Protein AF-A0AAN8UEU2-F1 (afdb_monomer_lite)

Sequence (302 aa):
MEEIFRETAMAYYNGGSEELEQDIKKRFNELDKDGDGVLGMQELRNAYNCSNEVFMIFDRDNNGTLDFQEFIYFYYATKNRWHWCHECKVTVTTFFTCVQCFGGSSSFNLCCECYSGRKFTHNHSLFVDNLSLLEKQRQSSPERDSMESLSKIATAYYSKASEQVKQLAIKFFHSMDTNGDGRISLHEFLSFMTQEGYSQMSKPQFFRELDKDGTNTLDFEEVLTLFYVRRVEGASAMAVVAFLLESNAHSFCVCFDCYRNNTYIHEQCSFLDNFALLEMKRQEALKAKMAPESESQYEQYE

Organism: NCBI:txid194707

Radius of gyration: 26.18 Å; chains: 1; bounding box: 54×46×78 Å

Foldseek 3Di:
DLVVLLLVLVLCQLLADPVVVVVLVVVQVVLPPVVPQWHAPVSCCVVPVDDPVNVVSLCPVPPRTHHSSSSSSVVCCVQQADDAQPQPRDGDDKWKWQPVCLLDPDIHIHHPCCVVVVVDDDDGDDIDILVVVLVVLVVPDCLLVLLVVLLVVLLVCLVPDDPVLVVVLVVVQVCLVVVPPQWHALVSQLVVCVVVVVPLCSDVQNVVSLVPVRPNIHHSSSCSSVVVLVVPPDCVSVVSVVCSSPVPPPPDDDDSVCSSVVVDDDPDDDDDDSRNSSVVSSPVSNVVVVDPPPDDDDDDDD

Structure (mmCIF, N/CA/C/O backbone):
data_AF-A0AAN8UEU2-F1
#
_entry.id   AF-A0AAN8UEU2-F1
#
loop_
_atom_site.group_PDB
_atom_site.id
_atom_site.type_symbol
_atom_site.label_atom_id
_atom_site.label_alt_id
_atom_site.label_comp_id
_atom_site.label_asym_id
_atom_site.label_entity_id
_atom_site.label_seq_id
_atom_site.pdbx_PDB_ins_code
_atom_site.Cartn_x
_atom_site.Cartn_y
_atom_site.Cartn_z
_atom_site.occupancy
_atom_site.B_iso_or_equiv
_atom_site.auth_seq_id
_atom_site.auth_comp_id
_atom_site.auth_asym_id
_atom_site.auth_atom_id
_atom_site.pdbx_PDB_model_num
ATOM 1 N N . MET A 1 1 ? 2.167 -7.460 -23.205 1.00 49.31 1 MET A N 1
ATOM 2 C CA . MET A 1 1 ? 2.708 -7.119 -21.867 1.00 49.31 1 MET A CA 1
ATOM 3 C C . MET A 1 1 ? 3.149 -5.659 -21.822 1.00 49.31 1 MET A C 1
ATOM 5 O O . MET A 1 1 ? 2.776 -4.979 -20.879 1.00 49.31 1 MET A O 1
ATOM 9 N N . GLU A 1 2 ? 3.840 -5.160 -22.856 1.00 63.66 2 GLU A N 1
ATOM 10 C CA . GLU A 1 2 ? 4.191 -3.733 -22.991 1.00 63.66 2 GLU A CA 1
ATOM 11 C C . GLU A 1 2 ? 2.984 -2.781 -23.012 1.00 63.66 2 GLU A C 1
ATOM 13 O O . GLU A 1 2 ? 3.048 -1.709 -22.424 1.00 63.66 2 GLU A O 1
ATOM 18 N N . GLU A 1 3 ? 1.870 -3.170 -23.637 1.00 70.06 3 GLU A N 1
ATOM 19 C CA . GLU A 1 3 ? 0.704 -2.286 -23.797 1.00 70.06 3 GLU A CA 1
ATOM 20 C C . GLU A 1 3 ? 0.014 -1.951 -22.462 1.00 70.06 3 GLU A C 1
ATOM 22 O O . GLU A 1 3 ? -0.140 -0.779 -22.137 1.00 70.06 3 GLU A O 1
ATOM 27 N N . ILE A 1 4 ? -0.257 -2.954 -21.616 1.00 69.19 4 ILE A N 1
ATOM 28 C CA . ILE A 1 4 ? -0.837 -2.753 -20.270 1.00 69.19 4 ILE A CA 1
ATOM 29 C C . ILE A 1 4 ? 0.067 -1.870 -19.395 1.00 69.19 4 ILE A C 1
ATOM 31 O O . ILE A 1 4 ? -0.415 -1.053 -18.609 1.00 69.19 4 ILE A O 1
ATOM 35 N N . PHE A 1 5 ? 1.391 -2.019 -19.513 1.00 76.25 5 PHE A N 1
ATOM 36 C CA . PHE A 1 5 ? 2.335 -1.172 -18.785 1.00 76.25 5 PHE A CA 1
ATOM 37 C C . PHE A 1 5 ? 2.209 0.297 -19.211 1.00 76.25 5 PHE A C 1
ATOM 39 O O . PHE A 1 5 ? 2.079 1.169 -18.352 1.00 76.25 5 PHE A O 1
ATOM 46 N N . ARG A 1 6 ? 2.189 0.560 -20.523 1.00 79.50 6 ARG A N 1
ATOM 47 C CA . ARG A 1 6 ? 2.042 1.911 -21.088 1.00 79.50 6 ARG A CA 1
ATOM 48 C C . ARG A 1 6 ? 0.703 2.535 -20.700 1.00 79.50 6 ARG A C 1
ATOM 50 O O . ARG A 1 6 ? 0.661 3.689 -20.286 1.00 79.50 6 ARG A O 1
ATOM 57 N N . GLU A 1 7 ? -0.376 1.762 -20.758 1.00 81.06 7 GLU A N 1
ATOM 58 C CA . GLU A 1 7 ? -1.697 2.194 -20.300 1.00 81.06 7 GLU A CA 1
ATOM 59 C C . GLU A 1 7 ? -1.689 2.558 -18.813 1.00 81.06 7 GLU A C 1
ATOM 61 O O . GLU A 1 7 ? -2.194 3.618 -18.439 1.00 81.06 7 GLU A O 1
ATOM 66 N N . THR A 1 8 ? -1.050 1.738 -17.971 1.00 78.00 8 THR A N 1
ATOM 67 C CA . THR A 1 8 ? -0.912 2.015 -16.531 1.00 78.00 8 THR A CA 1
ATOM 68 C C . THR A 1 8 ? -0.133 3.303 -16.277 1.00 78.00 8 THR A C 1
ATOM 70 O O . THR A 1 8 ? -0.553 4.114 -15.458 1.00 78.00 8 THR A O 1
ATOM 73 N N . ALA A 1 9 ? 0.976 3.514 -16.987 1.00 83.56 9 ALA A N 1
ATOM 74 C CA . ALA A 1 9 ? 1.784 4.723 -16.868 1.00 83.56 9 ALA A CA 1
ATOM 75 C C . ALA A 1 9 ? 1.004 5.983 -17.288 1.00 83.56 9 ALA A C 1
ATOM 77 O O . ALA A 1 9 ? 1.060 6.999 -16.598 1.00 83.56 9 ALA A O 1
ATOM 78 N N . MET A 1 10 ? 0.208 5.906 -18.363 1.00 86.94 10 MET A N 1
ATOM 79 C CA . MET A 1 10 ? -0.675 7.012 -18.751 1.00 86.94 10 MET A CA 1
ATOM 80 C C . MET A 1 10 ? -1.767 7.273 -17.719 1.00 86.94 10 MET A C 1
ATOM 82 O O . MET A 1 10 ? -2.079 8.428 -17.451 1.00 86.94 10 MET A O 1
ATOM 86 N N . ALA A 1 11 ? -2.366 6.231 -17.140 1.00 81.81 11 ALA A N 1
ATOM 87 C CA . ALA A 1 11 ? -3.368 6.407 -16.094 1.00 81.81 11 ALA A CA 1
ATOM 88 C C . ALA A 1 11 ? -2.760 7.023 -14.829 1.00 81.81 11 ALA A C 1
ATOM 90 O O . ALA A 1 11 ? -3.375 7.910 -14.252 1.00 81.81 11 ALA A O 1
ATOM 91 N N . TYR A 1 12 ? -1.545 6.617 -14.446 1.00 81.38 12 TYR A N 1
ATOM 92 C CA . TYR A 1 12 ? -0.790 7.221 -13.345 1.00 81.38 12 TYR A CA 1
ATOM 93 C C . TYR A 1 12 ? -0.558 8.721 -13.558 1.00 81.38 12 TYR A C 1
ATOM 95 O O . TYR A 1 12 ? -0.720 9.507 -12.632 1.00 81.38 12 TYR A O 1
ATOM 103 N N . TYR A 1 13 ? -0.216 9.122 -14.784 1.00 86.75 13 TYR A N 1
ATOM 104 C CA . TYR A 1 13 ? -0.052 10.530 -15.129 1.00 86.75 13 TYR A CA 1
ATOM 105 C C . TYR A 1 13 ? -1.390 11.289 -15.128 1.00 86.75 13 TYR A C 1
ATOM 107 O O . TYR A 1 13 ? -1.520 12.303 -14.454 1.00 86.75 13 TYR A O 1
ATOM 115 N N . ASN A 1 14 ? -2.403 10.775 -15.833 1.00 84.75 14 ASN A N 1
ATOM 116 C CA . ASN A 1 14 ? -3.683 11.467 -16.033 1.00 84.75 14 ASN A CA 1
ATOM 117 C C . ASN A 1 14 ? -4.567 11.521 -14.774 1.00 84.75 14 ASN A C 1
ATOM 119 O O . ASN A 1 14 ? -5.341 12.460 -14.616 1.00 84.75 14 ASN A O 1
ATOM 123 N N . GLY A 1 15 ? -4.506 10.494 -13.923 1.00 77.69 15 GLY A N 1
ATOM 124 C CA . GLY A 1 15 ? -5.225 10.425 -12.645 1.00 77.69 15 GLY A CA 1
ATOM 125 C C . GLY A 1 15 ? -4.398 10.922 -11.454 1.00 77.69 15 GLY A C 1
ATOM 126 O O . GLY A 1 15 ? -4.837 10.817 -10.307 1.00 77.69 15 GLY A O 1
ATOM 127 N N . GLY A 1 16 ? -3.178 11.399 -11.713 1.00 72.94 16 GLY A N 1
ATOM 128 C CA . GLY A 1 16 ? -2.262 11.941 -10.718 1.00 72.94 16 GLY A CA 1
ATOM 129 C C . GLY A 1 16 ? -2.706 13.293 -10.156 1.00 72.94 16 GLY A C 1
ATOM 130 O O . GLY A 1 16 ? -3.592 13.951 -10.696 1.00 72.94 16 GLY A O 1
ATOM 131 N N . SER A 1 17 ? -2.072 13.733 -9.065 1.00 77.56 17 SER A N 1
ATOM 132 C CA . SER A 1 17 ? -2.268 15.093 -8.546 1.00 77.56 17 SER A CA 1
ATOM 133 C C . SER A 1 17 ? -1.611 16.142 -9.452 1.00 77.56 17 SER A C 1
ATOM 135 O O . SER A 1 17 ? -0.647 15.846 -10.160 1.00 77.56 17 SER A O 1
ATOM 137 N N . GLU A 1 18 ? -2.064 17.398 -9.368 1.00 81.38 18 GLU A N 1
ATOM 138 C CA . GLU A 1 18 ? -1.417 18.519 -10.071 1.00 81.38 18 GLU A CA 1
ATOM 139 C C . GLU A 1 18 ? 0.074 18.644 -9.707 1.00 81.38 18 GLU A C 1
ATOM 141 O O . GLU A 1 18 ? 0.903 18.963 -10.557 1.00 81.38 18 GLU A O 1
ATOM 146 N N . GLU A 1 19 ? 0.438 18.339 -8.458 1.00 84.06 19 GLU A N 1
ATOM 147 C CA . GLU A 1 19 ? 1.833 18.321 -8.004 1.00 84.06 19 GLU A CA 1
ATOM 148 C C . GLU A 1 19 ? 2.669 17.259 -8.733 1.00 84.06 19 GLU A C 1
ATOM 150 O O . GLU A 1 19 ? 3.79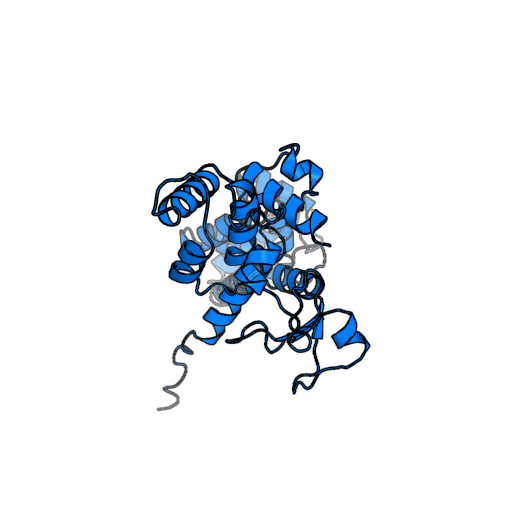7 17.538 -9.141 1.00 84.06 19 GLU A O 1
ATOM 155 N N . LEU A 1 20 ? 2.121 16.055 -8.937 1.00 82.25 20 LEU A N 1
ATOM 156 C CA . LEU A 1 20 ? 2.790 14.987 -9.682 1.00 82.25 20 LEU A CA 1
ATOM 157 C C . LEU A 1 20 ? 2.970 15.373 -11.153 1.00 82.25 20 LEU A C 1
ATOM 159 O O . LEU A 1 20 ? 4.045 15.177 -11.721 1.00 82.25 20 LEU A O 1
ATOM 163 N N . GLU A 1 21 ? 1.935 15.948 -11.768 1.00 87.75 21 GLU A N 1
ATOM 164 C CA . GLU A 1 21 ? 2.001 16.425 -13.148 1.00 87.75 21 GLU A CA 1
ATOM 165 C C . GLU A 1 21 ? 3.108 17.478 -13.317 1.00 87.75 21 GLU A C 1
ATOM 167 O O . GLU A 1 21 ? 3.904 17.414 -14.262 1.00 87.75 21 GLU A O 1
ATOM 172 N N . GLN A 1 22 ? 3.187 18.428 -12.381 1.00 90.38 22 GLN A N 1
ATOM 173 C CA . GLN A 1 22 ? 4.219 19.462 -12.357 1.00 90.38 22 GLN A CA 1
ATOM 174 C C . GLN A 1 22 ? 5.618 18.876 -12.148 1.00 90.38 22 GLN A C 1
ATOM 176 O O . GLN A 1 22 ? 6.546 19.302 -12.838 1.00 90.38 22 GLN A O 1
ATOM 181 N N . ASP A 1 23 ? 5.785 17.892 -11.259 1.00 90.25 23 ASP A N 1
ATOM 182 C CA . ASP A 1 23 ? 7.072 17.221 -11.038 1.00 90.25 23 ASP A CA 1
ATOM 183 C C . ASP A 1 23 ? 7.565 16.506 -12.304 1.00 90.25 23 ASP A C 1
ATOM 185 O O . ASP A 1 23 ? 8.720 16.672 -12.698 1.00 90.25 23 ASP A O 1
ATOM 189 N N . ILE A 1 24 ? 6.684 15.780 -12.999 1.00 91.75 24 ILE A N 1
ATOM 190 C CA . ILE A 1 24 ? 7.032 15.060 -14.234 1.00 91.75 24 ILE A CA 1
ATOM 191 C C . ILE A 1 24 ? 7.434 16.040 -15.338 1.00 91.75 24 ILE A C 1
ATOM 193 O O . ILE A 1 24 ? 8.484 15.864 -15.959 1.00 91.75 24 ILE A O 1
ATOM 197 N N . LYS A 1 25 ? 6.647 17.103 -15.558 1.00 94.38 25 LYS A N 1
ATOM 198 C CA . LYS A 1 25 ? 6.970 18.146 -16.549 1.00 94.38 25 LYS A CA 1
ATOM 199 C C . LYS A 1 25 ? 8.282 18.845 -16.227 1.00 94.38 25 LYS A C 1
ATOM 201 O O . LYS A 1 25 ? 9.125 19.021 -17.103 1.00 94.38 25 LYS A O 1
ATOM 206 N N . LYS A 1 26 ? 8.477 19.219 -14.962 1.00 94.19 26 LYS A N 1
ATOM 207 C CA . LYS A 1 26 ? 9.725 19.823 -14.498 1.00 94.19 26 LYS A CA 1
ATOM 208 C C . LYS A 1 26 ? 10.900 18.892 -14.772 1.00 94.19 26 LYS A C 1
ATOM 210 O O . LYS A 1 26 ? 11.919 19.344 -15.281 1.00 94.19 26 LYS A O 1
ATOM 215 N N . ARG A 1 27 ? 10.752 17.598 -14.478 1.00 93.62 27 ARG A N 1
ATOM 216 C CA . ARG A 1 27 ? 11.822 16.627 -14.680 1.00 93.62 27 ARG A CA 1
ATOM 217 C C . ARG A 1 27 ? 12.155 16.414 -16.152 1.00 93.62 27 ARG A C 1
ATOM 219 O O . ARG A 1 27 ? 13.334 16.311 -16.464 1.00 93.62 27 ARG A O 1
ATOM 226 N N . PHE A 1 28 ? 11.158 16.378 -17.033 1.00 95.69 28 PHE A N 1
ATOM 227 C CA . PHE A 1 28 ? 11.380 16.326 -18.479 1.00 95.69 28 PHE A CA 1
ATOM 228 C C . PHE A 1 28 ? 12.224 17.518 -18.944 1.00 95.69 28 PHE A C 1
ATOM 230 O O . PHE A 1 28 ? 13.301 17.329 -19.497 1.00 95.69 28 PHE A O 1
ATOM 237 N N . ASN A 1 29 ? 11.813 18.736 -18.583 1.00 94.50 29 ASN A N 1
ATOM 238 C CA . ASN A 1 29 ? 12.523 19.967 -18.949 1.00 94.50 29 ASN A CA 1
ATOM 239 C C . ASN A 1 29 ? 13.928 20.069 -18.328 1.00 94.50 29 ASN A C 1
ATOM 241 O O . ASN A 1 29 ? 14.803 20.748 -18.849 1.00 94.50 29 ASN A O 1
ATOM 245 N N . GLU A 1 30 ? 14.160 19.449 -17.168 1.00 94.12 30 GLU A N 1
ATOM 246 C CA . GLU A 1 30 ? 15.499 19.375 -16.579 1.00 94.12 30 GLU A CA 1
ATOM 247 C C . GLU A 1 30 ? 16.438 18.462 -17.373 1.00 94.12 30 GLU A C 1
ATOM 249 O O . GLU A 1 30 ? 17.658 18.648 -17.300 1.00 94.12 30 GLU A O 1
ATOM 254 N N . LEU A 1 31 ? 15.891 17.453 -18.050 1.00 92.81 31 LEU A N 1
ATOM 255 C CA . LEU A 1 31 ? 16.640 16.459 -18.811 1.00 92.81 31 LEU A CA 1
ATOM 256 C C . LEU A 1 31 ? 16.874 16.900 -20.251 1.00 92.81 31 LEU A C 1
ATOM 258 O O . LEU A 1 31 ? 17.972 16.652 -20.736 1.00 92.81 31 LEU A O 1
ATOM 262 N N . ASP A 1 32 ? 15.900 17.581 -20.853 1.00 95.19 32 ASP A N 1
ATOM 263 C CA . ASP A 1 32 ? 15.980 18.206 -22.176 1.00 95.19 32 ASP A CA 1
ATOM 264 C C . ASP A 1 32 ? 16.926 19.416 -22.101 1.00 95.19 32 ASP A C 1
ATOM 266 O O . ASP A 1 32 ? 16.563 20.519 -21.676 1.00 95.19 32 ASP A O 1
ATOM 270 N N . LYS A 1 33 ? 18.211 19.175 -22.367 1.00 91.62 33 LYS A N 1
ATOM 271 C CA . LYS A 1 33 ? 19.282 20.165 -22.197 1.00 91.62 33 LYS A CA 1
ATOM 272 C C . LYS A 1 33 ? 19.443 21.048 -23.413 1.00 91.62 33 LYS A C 1
ATOM 274 O O . LYS A 1 33 ? 19.870 22.195 -23.247 1.00 91.62 33 LYS A O 1
ATOM 279 N N . ASP A 1 34 ? 19.200 20.510 -24.598 1.00 91.75 34 ASP A N 1
ATOM 280 C CA . ASP A 1 34 ? 19.293 21.269 -25.838 1.00 91.75 34 ASP A CA 1
ATOM 281 C C . ASP A 1 34 ? 17.977 21.976 -26.203 1.00 91.75 34 ASP A C 1
ATOM 283 O O . ASP A 1 34 ? 18.008 22.924 -26.994 1.00 91.75 34 ASP A O 1
ATOM 287 N N . GLY A 1 35 ? 16.880 21.648 -25.515 1.00 91.62 35 GLY A N 1
ATOM 288 C CA . GLY A 1 35 ? 15.594 22.330 -25.607 1.00 91.62 35 GLY A CA 1
ATOM 289 C C . GLY A 1 35 ? 14.838 21.978 -26.882 1.00 91.62 35 GLY A C 1
ATOM 290 O O . GLY A 1 35 ? 14.068 22.813 -27.371 1.00 91.62 35 GLY A O 1
ATOM 291 N N . ASP A 1 36 ? 15.098 20.806 -27.461 1.00 94.25 36 ASP A N 1
ATOM 292 C CA . ASP A 1 36 ? 14.476 20.359 -28.705 1.00 94.25 36 ASP A CA 1
ATOM 293 C C . ASP A 1 36 ? 13.068 19.765 -28.497 1.00 94.25 36 ASP A C 1
ATOM 295 O O . ASP A 1 36 ? 12.325 19.563 -29.465 1.00 94.25 36 ASP A O 1
ATOM 299 N N . GLY A 1 37 ? 12.654 19.594 -27.236 1.00 92.94 37 GLY A N 1
ATOM 300 C CA . GLY A 1 37 ? 11.340 19.100 -26.844 1.00 92.94 37 GLY A CA 1
ATOM 301 C C . GLY A 1 37 ? 11.220 17.576 -26.836 1.00 92.94 37 GLY A C 1
ATOM 302 O O . GLY A 1 37 ? 10.108 17.071 -26.650 1.00 92.94 37 GLY A O 1
ATOM 303 N N . VAL A 1 38 ? 12.319 16.845 -27.023 1.00 96.06 38 VAL A N 1
ATOM 304 C CA . VAL A 1 38 ? 12.423 15.388 -26.884 1.00 96.06 38 VAL A CA 1
ATOM 305 C C . VAL A 1 38 ? 13.642 15.038 -26.023 1.00 96.06 38 VAL A C 1
ATOM 307 O O . VAL A 1 38 ? 14.421 15.899 -25.645 1.00 96.06 38 VAL A O 1
ATOM 310 N N . LEU A 1 39 ? 13.783 13.773 -25.619 1.00 95.12 39 LEU A N 1
ATOM 311 C CA . LEU A 1 39 ? 14.933 13.326 -24.828 1.00 95.12 39 LEU A CA 1
ATOM 312 C C . LEU A 1 39 ? 15.801 12.363 -25.619 1.00 95.12 39 LEU A C 1
ATOM 314 O O . LEU A 1 39 ? 15.436 11.210 -25.859 1.00 95.12 39 LEU A O 1
ATOM 318 N N . GLY A 1 40 ? 16.997 12.813 -25.969 1.00 93.06 40 GLY A N 1
ATOM 319 C CA . GLY A 1 40 ? 18.004 11.993 -26.612 1.00 93.06 40 GLY A CA 1
ATOM 320 C C . GLY A 1 40 ? 18.623 10.965 -25.661 1.00 93.06 40 GLY A C 1
ATOM 321 O O . GLY A 1 40 ? 18.742 11.147 -24.444 1.00 93.06 40 GLY A O 1
ATOM 322 N N . MET A 1 41 ? 19.138 9.877 -26.236 1.00 88.81 41 MET A N 1
ATOM 323 C CA . MET A 1 41 ? 19.821 8.817 -25.482 1.00 88.81 41 MET A CA 1
ATOM 324 C C . MET A 1 41 ? 20.971 9.341 -24.603 1.00 88.81 41 MET A C 1
ATOM 326 O O . MET A 1 41 ? 21.207 8.826 -23.508 1.00 88.81 41 MET A O 1
ATOM 330 N N . GLN A 1 42 ? 21.697 10.367 -25.059 1.00 88.06 42 GLN A N 1
ATOM 331 C CA . GLN A 1 42 ? 22.823 10.925 -24.308 1.00 88.06 42 GLN A CA 1
ATOM 332 C C . GLN A 1 42 ? 22.370 11.693 -23.057 1.00 88.06 42 GLN A C 1
ATOM 334 O O . GLN A 1 42 ? 23.050 11.637 -22.030 1.00 88.06 42 GLN A O 1
ATOM 339 N N . GLU A 1 43 ? 21.221 12.359 -23.111 1.00 92.31 43 GLU A N 1
ATOM 340 C CA . GLU A 1 43 ? 20.661 13.122 -21.992 1.00 92.31 43 GLU A CA 1
ATOM 341 C C . GLU A 1 43 ? 20.217 12.185 -20.868 1.00 92.31 43 GLU A C 1
ATOM 343 O O . GLU A 1 43 ? 20.614 12.351 -19.709 1.00 92.31 43 GLU A O 1
ATOM 348 N N . LEU A 1 44 ? 19.511 11.106 -21.220 1.00 86.69 44 LEU A N 1
ATOM 349 C CA . LEU A 1 44 ? 19.122 10.066 -20.265 1.00 86.69 44 LEU A CA 1
ATOM 350 C C . LEU A 1 44 ? 20.313 9.264 -19.746 1.00 86.69 44 LEU A C 1
ATOM 352 O O . LEU A 1 44 ? 20.353 8.914 -18.562 1.00 86.69 44 LEU A O 1
ATOM 356 N N . ARG A 1 45 ? 21.317 8.992 -20.587 1.00 84.19 45 ARG A N 1
ATOM 357 C CA . ARG A 1 45 ? 22.556 8.341 -20.146 1.00 84.19 45 ARG A CA 1
ATOM 358 C C . ARG A 1 45 ? 23.271 9.178 -19.089 1.00 84.19 45 ARG A C 1
ATOM 360 O O . ARG A 1 45 ? 23.686 8.629 -18.073 1.00 84.19 45 ARG A O 1
ATOM 367 N N . ASN A 1 46 ? 23.382 10.487 -19.294 1.00 82.81 46 ASN A N 1
ATOM 368 C CA . ASN A 1 46 ? 24.064 11.379 -18.358 1.00 82.81 46 ASN A CA 1
ATOM 369 C C . ASN A 1 46 ? 23.338 11.479 -17.008 1.00 82.81 46 ASN A C 1
ATOM 371 O O . ASN A 1 46 ? 23.990 11.548 -15.969 1.00 82.81 46 ASN A O 1
ATOM 375 N N . ALA A 1 47 ? 22.003 11.477 -17.012 1.00 83.69 47 ALA A N 1
ATOM 376 C CA . ALA A 1 47 ? 21.216 11.659 -15.795 1.00 83.69 47 ALA A CA 1
ATOM 377 C C . ALA A 1 47 ? 20.927 10.360 -15.023 1.00 83.69 47 ALA A C 1
ATOM 379 O O . ALA A 1 47 ? 20.854 10.388 -13.795 1.00 83.69 47 ALA A O 1
ATOM 380 N N . TYR A 1 48 ? 20.756 9.233 -15.720 1.00 76.62 48 TYR A N 1
ATOM 381 C CA . TYR A 1 48 ? 20.291 7.967 -15.133 1.00 76.62 48 TYR A CA 1
ATOM 382 C C . TYR A 1 48 ? 21.236 6.782 -15.359 1.00 76.62 48 TYR A C 1
ATOM 384 O O . TYR A 1 48 ? 20.914 5.671 -14.945 1.00 76.62 48 TYR A O 1
ATOM 392 N N . ASN A 1 49 ? 22.383 6.982 -16.020 1.00 78.25 49 ASN A N 1
ATOM 393 C CA . ASN A 1 49 ? 23.246 5.895 -16.501 1.00 78.25 49 ASN A CA 1
ATOM 394 C C . ASN A 1 49 ? 22.460 4.860 -17.336 1.00 78.25 49 ASN A C 1
ATOM 396 O O . ASN A 1 49 ? 22.678 3.652 -17.242 1.00 78.25 49 ASN A O 1
ATOM 400 N N . CYS A 1 50 ? 21.493 5.352 -18.119 1.00 75.56 50 CYS A N 1
ATOM 401 C CA . CYS A 1 50 ? 20.596 4.532 -18.925 1.00 75.56 50 CYS A CA 1
ATOM 402 C C . CYS A 1 50 ? 21.369 3.801 -20.038 1.00 75.56 50 CYS A C 1
ATOM 404 O O . CYS A 1 50 ? 22.143 4.422 -20.778 1.00 75.56 50 CYS A O 1
ATOM 406 N N . SER A 1 51 ? 21.168 2.483 -20.157 1.00 79.56 51 SER A N 1
ATOM 407 C CA . SER A 1 51 ? 21.738 1.684 -21.246 1.00 79.56 51 SER A CA 1
ATOM 408 C C . SER A 1 51 ? 20.895 1.811 -22.517 1.00 79.56 51 SER A C 1
ATOM 410 O O . SER A 1 51 ? 19.703 2.109 -22.465 1.00 79.56 51 SER A O 1
ATOM 412 N N . ASN A 1 52 ? 21.505 1.535 -23.671 1.00 79.50 52 ASN A N 1
ATOM 413 C CA . ASN A 1 52 ? 20.806 1.588 -24.960 1.00 79.50 52 ASN A CA 1
ATOM 414 C C . ASN A 1 52 ? 19.636 0.600 -25.013 1.00 79.50 52 ASN A C 1
ATOM 416 O O . ASN A 1 52 ? 18.590 0.907 -25.564 1.00 79.50 52 ASN A O 1
ATOM 420 N N . GLU A 1 53 ? 19.821 -0.583 -24.427 1.00 78.12 53 GLU A N 1
ATOM 421 C CA . GLU A 1 53 ? 18.800 -1.631 -24.360 1.00 78.12 53 GLU A CA 1
ATOM 422 C C . GLU A 1 53 ? 17.572 -1.149 -23.588 1.00 78.12 53 GLU A C 1
ATOM 424 O O . GLU A 1 53 ? 16.450 -1.388 -24.013 1.00 78.12 53 GLU A O 1
ATOM 429 N N . VAL A 1 54 ? 17.783 -0.427 -22.483 1.00 74.88 54 VAL A N 1
ATOM 430 C CA . VAL A 1 54 ? 16.698 0.148 -21.684 1.00 74.88 54 VAL A CA 1
ATOM 431 C C . VAL A 1 54 ? 16.027 1.298 -22.427 1.00 74.88 54 VAL A C 1
ATOM 433 O O . VAL A 1 54 ? 14.806 1.375 -22.424 1.00 74.88 54 VAL A O 1
ATOM 436 N N . PHE A 1 55 ? 16.797 2.161 -23.090 1.00 83.81 55 PHE A N 1
ATOM 437 C CA . PHE A 1 55 ? 16.259 3.258 -23.896 1.00 83.81 55 PHE A CA 1
ATOM 438 C C . PHE A 1 55 ? 15.299 2.749 -24.985 1.00 83.81 55 PHE A C 1
ATOM 440 O O . PHE A 1 55 ? 14.169 3.223 -25.078 1.00 83.81 55 PHE A O 1
ATOM 447 N N . MET A 1 56 ? 15.707 1.712 -25.725 1.00 83.69 56 MET A N 1
ATOM 448 C CA . MET A 1 56 ? 14.910 1.099 -26.798 1.00 83.69 56 MET A CA 1
ATOM 449 C C . MET A 1 56 ? 13.593 0.470 -26.322 1.00 83.69 56 MET A C 1
ATOM 451 O O . MET A 1 56 ? 12.690 0.264 -27.121 1.00 83.69 56 MET A O 1
ATOM 455 N N . ILE A 1 57 ? 13.452 0.150 -25.032 1.00 81.31 57 ILE A N 1
ATOM 456 C CA . ILE A 1 57 ? 12.173 -0.340 -24.492 1.00 81.31 57 ILE A CA 1
ATOM 457 C C . ILE A 1 57 ? 11.120 0.781 -24.494 1.00 81.31 57 ILE A C 1
ATOM 459 O O . ILE A 1 57 ? 9.921 0.517 -24.639 1.00 81.31 57 ILE A O 1
ATOM 463 N N . PHE A 1 58 ? 11.554 2.030 -24.309 1.00 86.19 58 PHE A N 1
ATOM 464 C CA . PHE A 1 58 ? 10.665 3.183 -24.177 1.00 86.19 58 PHE A CA 1
ATOM 465 C C . PHE A 1 58 ? 10.463 3.931 -25.495 1.00 86.19 58 PHE A C 1
ATOM 467 O O . PHE A 1 58 ? 9.336 4.366 -25.729 1.00 86.19 58 PHE A O 1
ATOM 474 N N . ASP A 1 59 ? 11.492 3.987 -26.345 1.00 89.62 59 ASP A N 1
ATOM 475 C CA . ASP A 1 59 ? 11.456 4.538 -27.709 1.00 89.62 59 ASP A CA 1
ATOM 476 C C . ASP A 1 59 ? 10.586 3.646 -28.612 1.00 89.62 59 ASP A C 1
ATOM 478 O O . ASP A 1 59 ? 11.000 2.590 -29.096 1.00 89.62 59 ASP A O 1
ATOM 482 N N . ARG A 1 60 ? 9.310 4.004 -28.748 1.00 86.31 60 ARG A N 1
ATOM 483 C CA . ARG A 1 60 ? 8.286 3.163 -29.374 1.00 86.31 60 ARG A CA 1
ATOM 484 C C . ARG A 1 60 ? 8.361 3.238 -30.882 1.00 86.31 60 ARG A C 1
ATOM 486 O O . ARG A 1 60 ? 8.178 2.224 -31.562 1.00 86.31 60 ARG A O 1
ATOM 493 N N . ASP A 1 61 ? 8.492 4.449 -31.394 1.00 89.88 61 ASP A N 1
ATOM 494 C CA . ASP A 1 61 ? 8.539 4.694 -32.826 1.00 89.88 61 ASP A CA 1
ATOM 495 C C . ASP A 1 61 ? 9.954 4.483 -33.394 1.00 89.88 61 ASP A C 1
ATOM 497 O O . ASP A 1 61 ? 10.107 4.421 -34.614 1.00 89.88 61 ASP A O 1
ATOM 501 N N . ASN A 1 62 ? 10.939 4.213 -32.526 1.00 90.00 62 ASN A N 1
ATOM 502 C CA . ASN A 1 62 ? 12.348 3.999 -32.852 1.00 90.00 62 ASN A CA 1
ATOM 503 C C . ASN A 1 62 ? 12.952 5.214 -33.564 1.00 90.00 62 ASN A C 1
ATOM 505 O O . ASN A 1 62 ? 13.788 5.063 -34.464 1.00 90.00 62 ASN A O 1
ATOM 509 N N . ASN A 1 63 ? 12.500 6.417 -33.203 1.00 93.81 63 ASN A N 1
ATOM 510 C CA . ASN A 1 63 ? 13.008 7.662 -33.767 1.00 93.81 63 ASN A CA 1
ATOM 511 C C . ASN A 1 63 ? 14.347 8.090 -33.126 1.00 93.81 63 ASN A C 1
ATOM 513 O O . ASN A 1 63 ? 15.004 9.002 -33.636 1.00 93.81 63 ASN A O 1
ATOM 517 N N . GLY A 1 64 ? 14.796 7.393 -32.073 1.00 91.06 64 GLY A N 1
ATOM 518 C CA . GLY A 1 64 ? 16.055 7.643 -31.373 1.00 91.06 64 GLY A CA 1
ATOM 519 C C . GLY A 1 64 ? 15.968 8.693 -30.263 1.00 91.06 64 GLY A C 1
ATOM 520 O O . GLY A 1 64 ? 17.001 9.032 -29.673 1.00 91.06 64 GLY A O 1
ATOM 521 N N . THR A 1 65 ? 14.773 9.194 -29.963 1.00 94.75 65 THR A N 1
ATOM 522 C CA . THR A 1 65 ? 14.465 10.136 -28.884 1.00 94.75 65 THR A CA 1
ATOM 523 C C . THR A 1 65 ? 13.250 9.636 -28.093 1.00 94.75 65 THR A C 1
ATOM 525 O O . THR A 1 65 ? 12.552 8.730 -28.526 1.00 94.75 65 THR A O 1
ATOM 528 N N . LEU A 1 66 ? 13.035 10.153 -26.881 1.00 94.69 66 LEU A N 1
ATOM 529 C CA . LEU A 1 66 ? 11.782 9.938 -26.155 1.00 94.69 66 LEU A CA 1
ATOM 530 C C . LEU A 1 66 ? 10.973 11.226 -26.171 1.00 94.69 66 LEU A C 1
ATOM 532 O O . LEU A 1 66 ? 11.418 12.240 -25.625 1.00 94.69 66 LEU A O 1
ATOM 536 N N . ASP A 1 67 ? 9.774 11.186 -26.738 1.00 95.06 67 ASP A N 1
ATOM 537 C CA . ASP A 1 67 ? 8.822 12.279 -26.568 1.00 95.06 67 ASP A CA 1
ATOM 538 C C . ASP A 1 67 ? 8.286 12.341 -25.121 1.00 95.06 67 ASP A C 1
ATOM 540 O O . ASP A 1 67 ? 8.607 11.514 -24.260 1.00 95.06 67 ASP A O 1
ATOM 544 N N . PHE A 1 68 ? 7.459 13.341 -24.807 1.00 94.56 68 PHE A N 1
ATOM 545 C CA . PHE A 1 68 ? 6.922 13.488 -23.451 1.00 94.56 68 PHE A CA 1
ATOM 546 C C . PHE A 1 68 ? 6.077 12.281 -23.000 1.00 94.56 68 PHE A C 1
ATOM 548 O O . PHE A 1 68 ? 6.089 11.912 -21.823 1.00 94.56 68 PHE A O 1
ATOM 555 N N . GLN A 1 69 ? 5.356 11.638 -23.921 1.00 93.12 69 GLN A N 1
ATOM 556 C CA . GLN A 1 69 ? 4.532 10.471 -23.622 1.00 93.12 69 GLN A CA 1
ATOM 557 C C . GLN A 1 69 ? 5.401 9.238 -23.341 1.00 93.12 69 GLN A C 1
ATOM 559 O O . GLN A 1 69 ? 5.144 8.492 -22.393 1.00 93.12 69 GLN A O 1
ATOM 564 N N . GLU A 1 70 ? 6.459 9.035 -24.115 1.00 93.38 70 GLU A N 1
ATOM 565 C CA . GLU A 1 70 ? 7.445 7.979 -23.899 1.00 93.38 70 GLU A CA 1
ATOM 566 C C . GLU A 1 70 ? 8.263 8.222 -22.631 1.00 93.38 70 GLU A C 1
ATOM 568 O O . GLU A 1 70 ? 8.550 7.290 -21.870 1.00 93.38 70 GLU A O 1
ATOM 573 N N . PHE A 1 71 ? 8.548 9.485 -22.322 1.00 92.75 71 PHE A N 1
ATOM 574 C CA . PHE A 1 71 ? 9.154 9.859 -21.058 1.00 92.75 71 PHE A CA 1
ATOM 575 C C . PHE A 1 71 ? 8.252 9.553 -19.864 1.00 92.75 71 PHE A C 1
ATOM 577 O O . PHE A 1 71 ? 8.771 9.122 -18.840 1.00 92.75 71 PHE A O 1
ATOM 584 N N . ILE A 1 72 ? 6.925 9.695 -19.954 1.00 91.00 72 ILE A N 1
ATOM 585 C CA . ILE A 1 72 ? 6.021 9.262 -18.872 1.00 91.00 72 ILE A CA 1
ATOM 586 C C . ILE A 1 72 ? 6.221 7.769 -18.580 1.00 91.00 72 ILE A C 1
ATOM 588 O O . ILE A 1 72 ? 6.259 7.373 -17.414 1.00 91.00 72 ILE A O 1
ATOM 592 N N . TYR A 1 73 ? 6.422 6.937 -19.607 1.00 87.81 73 TYR A N 1
ATOM 593 C CA . TYR A 1 73 ? 6.701 5.505 -19.438 1.00 87.81 73 TYR A CA 1
ATOM 594 C C . TYR A 1 73 ? 8.029 5.269 -18.724 1.00 87.81 73 TYR A C 1
ATOM 596 O O . TYR A 1 73 ? 8.090 4.478 -17.777 1.00 87.81 73 TYR A O 1
ATOM 604 N N . PHE A 1 74 ? 9.070 5.987 -19.141 1.00 86.38 74 PHE A N 1
ATOM 605 C CA . PHE A 1 74 ? 10.386 5.941 -18.515 1.00 86.38 74 PHE A CA 1
ATOM 606 C C . PHE A 1 74 ? 10.351 6.448 -17.062 1.00 86.38 74 PHE A C 1
ATOM 608 O O . PHE A 1 74 ? 10.830 5.775 -16.149 1.00 86.38 74 PHE A O 1
ATOM 615 N N . TYR A 1 75 ? 9.747 7.608 -16.811 1.00 86.69 75 TYR A N 1
ATOM 616 C CA . TYR A 1 75 ? 9.591 8.206 -15.485 1.00 86.69 75 TYR A CA 1
ATOM 617 C C . TYR A 1 75 ? 8.850 7.249 -14.554 1.00 86.69 75 TYR A C 1
ATOM 619 O O . TYR A 1 75 ? 9.308 6.951 -13.451 1.00 86.69 75 TYR A O 1
ATOM 627 N N . TYR A 1 76 ? 7.735 6.699 -15.023 1.00 82.06 76 TYR A N 1
ATOM 628 C CA . TYR A 1 76 ? 6.943 5.758 -14.254 1.00 82.06 76 TYR A CA 1
ATOM 629 C C . TYR A 1 76 ? 7.712 4.457 -13.952 1.00 82.06 76 TYR A C 1
ATOM 631 O O . TYR A 1 76 ? 7.665 3.969 -12.819 1.00 82.06 76 TYR A O 1
ATOM 639 N N . ALA A 1 77 ? 8.495 3.936 -14.907 1.00 77.69 77 ALA A N 1
ATOM 640 C CA . ALA A 1 77 ? 9.403 2.810 -14.669 1.00 77.69 77 ALA A CA 1
ATOM 641 C C . ALA A 1 77 ? 10.466 3.137 -13.608 1.00 77.69 77 ALA A C 1
ATOM 643 O O . ALA A 1 77 ? 10.655 2.382 -12.656 1.00 77.69 77 ALA A O 1
ATOM 644 N N . THR A 1 78 ? 11.131 4.286 -13.729 1.00 74.81 78 THR A N 1
ATOM 645 C CA . THR A 1 78 ? 12.238 4.665 -12.836 1.00 74.81 78 THR A CA 1
ATOM 646 C C . THR A 1 78 ? 11.793 5.032 -11.421 1.00 74.81 78 THR A C 1
ATOM 648 O O . THR A 1 78 ? 12.563 4.841 -10.481 1.00 74.81 78 THR A O 1
ATOM 651 N N . LYS A 1 79 ? 10.567 5.536 -11.241 1.00 71.75 79 LYS A N 1
ATOM 652 C CA . LYS A 1 79 ? 10.021 5.897 -9.923 1.00 71.75 79 LYS A CA 1
ATOM 653 C C . LYS A 1 79 ? 9.335 4.741 -9.209 1.00 71.75 79 LYS A C 1
ATOM 655 O O . LYS A 1 79 ? 9.496 4.616 -8.000 1.00 71.75 79 LYS A O 1
ATOM 660 N N . ASN A 1 80 ? 8.590 3.912 -9.939 1.00 61.72 80 ASN A N 1
ATOM 661 C CA . ASN A 1 80 ? 7.669 2.953 -9.327 1.00 61.72 80 ASN A CA 1
ATOM 662 C C . ASN A 1 80 ? 7.937 1.493 -9.720 1.00 61.72 80 ASN A C 1
ATOM 664 O O . ASN A 1 80 ? 7.332 0.598 -9.129 1.00 61.72 80 ASN A O 1
ATOM 668 N N . ARG A 1 81 ? 8.789 1.204 -10.720 1.00 62.81 81 ARG A N 1
ATOM 669 C CA . ARG A 1 81 ? 8.828 -0.130 -11.348 1.00 62.81 81 ARG A CA 1
ATOM 670 C C . ARG A 1 81 ? 10.160 -0.512 -12.004 1.00 62.81 81 ARG A C 1
ATOM 672 O O . ARG A 1 81 ? 10.270 -0.545 -13.227 1.00 62.81 81 ARG A O 1
ATOM 679 N N . TRP A 1 82 ? 11.092 -1.033 -11.208 1.00 62.28 82 TRP A N 1
ATOM 680 C CA . TRP A 1 82 ? 12.129 -1.936 -11.725 1.00 62.28 82 TRP A CA 1
ATOM 681 C C . TRP A 1 82 ? 12.262 -3.188 -10.861 1.00 62.28 82 TRP A C 1
ATOM 683 O O . TRP A 1 82 ? 13.195 -3.364 -10.077 1.00 62.28 82 TRP A O 1
ATOM 693 N N . HIS A 1 83 ? 11.298 -4.094 -11.034 1.00 70.31 83 HIS A N 1
ATOM 694 C CA . HIS A 1 83 ? 11.453 -5.478 -10.613 1.00 70.31 83 HIS A CA 1
ATOM 695 C C . HIS A 1 83 ? 11.895 -6.305 -11.815 1.00 70.31 83 HIS A C 1
ATOM 697 O O . HIS A 1 83 ? 11.259 -6.324 -12.869 1.00 70.31 83 HIS A O 1
ATOM 703 N N . TRP A 1 84 ? 13.016 -6.985 -11.635 1.00 77.38 84 TRP A N 1
ATOM 704 C CA . TRP A 1 84 ? 13.666 -7.806 -12.641 1.00 77.38 84 TRP A CA 1
ATOM 705 C C . TRP A 1 84 ? 13.648 -9.230 -12.133 1.00 77.38 84 TRP A C 1
ATOM 707 O O . TRP A 1 84 ? 13.867 -9.478 -10.939 1.00 77.38 84 TRP A O 1
ATOM 717 N N . CYS A 1 85 ? 13.477 -10.176 -13.044 1.00 83.06 85 CYS A N 1
ATOM 718 C CA . CYS A 1 85 ? 13.870 -11.528 -12.728 1.00 83.06 85 CYS A CA 1
ATOM 719 C C . CYS A 1 85 ? 15.381 -11.552 -12.474 1.00 83.06 85 CYS A C 1
ATOM 721 O O . CYS A 1 85 ? 16.181 -11.208 -13.340 1.00 83.06 85 CYS A O 1
ATOM 723 N N . HIS A 1 86 ? 15.777 -11.981 -11.281 1.00 88.50 86 HIS A N 1
ATOM 724 C CA . HIS A 1 86 ? 17.179 -12.084 -10.903 1.00 88.50 86 HIS A CA 1
ATOM 725 C C . HIS A 1 86 ? 17.938 -13.101 -11.750 1.00 88.50 86 HIS A C 1
ATOM 727 O O . HIS A 1 86 ? 19.151 -12.960 -11.886 1.00 88.50 86 HIS A O 1
ATOM 733 N N . GLU A 1 87 ? 17.236 -14.056 -12.358 1.00 90.00 87 GLU A N 1
ATOM 734 C CA . GLU A 1 87 ? 17.838 -15.023 -13.265 1.00 90.00 87 GLU A CA 1
ATOM 735 C C . GLU A 1 87 ? 17.934 -14.472 -14.693 1.00 90.00 87 GLU A C 1
ATOM 737 O O . GLU A 1 87 ? 19.023 -14.168 -15.169 1.00 90.00 87 GLU A O 1
ATOM 742 N N . CYS A 1 88 ? 16.801 -14.301 -15.382 1.00 83.56 88 CYS A N 1
ATOM 743 C CA . CYS A 1 88 ? 16.798 -13.981 -16.812 1.00 83.56 88 CYS A CA 1
ATOM 744 C C . CYS A 1 88 ? 16.874 -12.482 -17.132 1.00 83.56 88 CYS A C 1
ATOM 746 O O . CYS A 1 88 ? 16.874 -12.116 -18.301 1.00 83.56 88 CYS A O 1
ATOM 748 N N . LYS A 1 89 ? 16.918 -11.612 -16.113 1.00 80.69 89 LYS A N 1
ATOM 749 C CA . LYS A 1 89 ? 17.023 -10.141 -16.217 1.00 80.69 89 LYS A CA 1
ATOM 750 C C . LYS A 1 89 ? 15.871 -9.441 -16.942 1.00 80.69 89 LYS A C 1
ATOM 752 O O . LYS A 1 89 ? 15.895 -8.224 -17.083 1.00 80.69 89 LYS A O 1
ATOM 757 N N . VAL A 1 90 ? 14.832 -10.181 -17.317 1.00 73.81 90 VAL A N 1
ATOM 758 C CA . VAL A 1 90 ? 13.607 -9.631 -17.902 1.00 73.81 90 VAL A CA 1
ATOM 759 C C . VAL A 1 90 ? 12.807 -8.875 -16.839 1.00 73.81 90 VAL A C 1
ATOM 761 O O . VAL A 1 90 ? 12.710 -9.311 -15.685 1.00 73.81 90 VAL A O 1
ATOM 764 N N . THR A 1 91 ? 12.223 -7.747 -17.235 1.00 72.19 91 THR A N 1
ATOM 765 C CA . THR A 1 91 ? 11.306 -6.949 -16.415 1.00 72.19 91 THR A CA 1
ATOM 766 C C . THR A 1 91 ? 10.017 -7.717 -16.138 1.00 72.19 91 THR A C 1
ATOM 768 O O . THR A 1 91 ? 9.447 -8.342 -17.030 1.00 72.19 91 THR A O 1
ATOM 771 N N . VAL A 1 92 ? 9.541 -7.676 -14.895 1.00 72.12 92 VAL A N 1
ATOM 772 C CA . VAL A 1 92 ? 8.393 -8.472 -14.447 1.00 72.12 92 VAL A CA 1
ATOM 773 C C . VAL A 1 92 ? 7.337 -7.611 -13.764 1.00 72.12 92 VAL A C 1
ATOM 775 O O . VAL A 1 92 ? 7.647 -6.757 -12.937 1.00 72.12 92 VAL A O 1
ATOM 778 N N . THR A 1 93 ? 6.072 -7.868 -14.094 1.00 67.06 93 THR A N 1
ATOM 779 C CA . THR A 1 93 ? 4.907 -7.257 -13.439 1.00 67.06 93 THR A CA 1
ATOM 780 C C . THR A 1 93 ? 4.352 -8.196 -12.370 1.00 67.06 93 THR A C 1
ATOM 782 O O . THR A 1 93 ? 4.312 -7.857 -11.192 1.00 67.06 93 THR A O 1
ATOM 785 N N . THR A 1 94 ? 4.002 -9.421 -12.742 1.00 77.56 94 THR A N 1
ATOM 786 C CA . THR A 1 94 ? 3.730 -10.493 -11.781 1.00 77.56 94 THR A CA 1
ATOM 787 C C . THR A 1 94 ? 5.018 -11.261 -11.537 1.00 77.56 94 THR A C 1
ATOM 789 O O . THR A 1 94 ? 5.620 -11.795 -12.473 1.00 77.56 94 THR A O 1
ATOM 792 N N . PHE A 1 95 ? 5.466 -11.295 -10.287 1.00 86.31 95 PHE A N 1
ATOM 793 C CA . PHE A 1 95 ? 6.722 -11.935 -9.919 1.00 86.31 95 PHE A CA 1
ATOM 794 C C . PHE A 1 95 ? 6.637 -12.608 -8.563 1.00 86.31 95 PHE A C 1
ATOM 796 O O . PHE A 1 95 ? 5.878 -12.197 -7.690 1.00 86.31 95 PHE A O 1
ATOM 803 N N . PHE A 1 96 ? 7.475 -13.623 -8.386 1.00 90.06 96 PHE A N 1
ATOM 804 C CA . PHE A 1 96 ? 7.693 -14.272 -7.104 1.00 90.06 96 PHE A CA 1
ATOM 805 C C . PHE A 1 96 ? 8.866 -13.603 -6.410 1.00 90.06 96 PHE A C 1
ATOM 807 O O . PHE A 1 96 ? 9.940 -13.475 -6.995 1.00 90.06 96 PHE A O 1
ATOM 814 N N . THR A 1 97 ? 8.677 -13.183 -5.168 1.00 90.44 97 THR A N 1
ATOM 815 C CA . THR A 1 97 ? 9.705 -12.523 -4.370 1.00 90.44 97 THR A CA 1
ATOM 816 C C . THR A 1 97 ? 10.016 -13.317 -3.114 1.00 90.44 97 THR A C 1
ATOM 818 O O . THR A 1 97 ? 9.135 -13.923 -2.497 1.00 90.44 97 THR A O 1
ATOM 821 N N . CYS A 1 98 ? 11.292 -13.335 -2.741 1.00 91.31 98 CYS A N 1
ATOM 822 C CA . CYS A 1 98 ? 11.740 -13.927 -1.493 1.00 91.31 98 CYS A CA 1
ATOM 823 C C . CYS A 1 98 ? 11.311 -13.042 -0.317 1.00 91.31 98 CYS A C 1
ATOM 825 O O . CYS A 1 98 ? 11.793 -11.915 -0.165 1.00 91.31 98 CYS A O 1
ATOM 827 N N . VAL A 1 99 ? 10.458 -13.578 0.560 1.00 87.75 99 VAL A N 1
ATOM 828 C CA . VAL A 1 99 ? 9.921 -12.849 1.725 1.00 87.75 99 VAL A CA 1
ATOM 829 C C . VAL A 1 99 ? 11.044 -12.357 2.641 1.00 87.75 99 VAL A C 1
ATOM 831 O O . VAL A 1 99 ? 10.983 -11.255 3.179 1.00 87.75 99 VAL A O 1
ATOM 834 N N . GLN A 1 100 ? 12.096 -13.160 2.792 1.00 89.69 100 GLN A N 1
ATOM 835 C CA . GLN A 1 100 ? 13.217 -12.858 3.682 1.00 89.69 100 GLN A CA 1
ATOM 836 C C . GLN A 1 100 ? 14.116 -11.745 3.118 1.00 89.69 100 GLN A C 1
ATOM 838 O O . GLN A 1 100 ? 14.610 -10.909 3.877 1.00 89.69 100 GLN A O 1
ATOM 843 N N . CYS A 1 101 ? 14.277 -11.683 1.793 1.00 88.44 101 CYS A N 1
ATOM 844 C CA . CYS A 1 101 ? 15.053 -10.640 1.118 1.00 88.44 101 CYS A CA 1
ATOM 845 C C . CYS A 1 101 ? 14.273 -9.340 0.903 1.00 88.44 101 CYS A C 1
ATOM 847 O O . CYS A 1 101 ? 14.896 -8.298 0.734 1.00 88.44 101 CYS A O 1
ATOM 849 N N . PHE A 1 102 ? 12.938 -9.376 0.904 1.00 84.19 102 PHE A N 1
ATOM 850 C CA . PHE A 1 102 ? 12.102 -8.222 0.565 1.00 84.19 102 PHE A CA 1
ATOM 851 C C . PHE A 1 102 ? 12.471 -6.959 1.360 1.00 84.19 102 PHE A C 1
ATOM 853 O O . PHE A 1 102 ? 12.841 -5.949 0.770 1.00 84.19 102 PHE A O 1
ATOM 860 N N . GLY A 1 103 ? 12.480 -7.039 2.693 1.00 75.69 103 GLY A N 1
ATOM 861 C CA . GLY A 1 103 ? 12.897 -5.934 3.570 1.00 75.69 103 GLY A CA 1
ATOM 862 C C . GLY A 1 103 ? 14.415 -5.816 3.751 1.00 75.69 103 GLY A C 1
ATOM 863 O O . GLY A 1 103 ? 14.857 -5.459 4.835 1.00 75.69 103 GLY A O 1
ATOM 864 N N . GLY A 1 104 ? 15.222 -6.271 2.792 1.00 77.56 104 GLY A N 1
ATOM 865 C CA . GLY A 1 104 ? 16.685 -6.177 2.801 1.00 77.56 104 GLY A CA 1
ATOM 866 C C . GLY A 1 104 ? 17.208 -5.125 1.819 1.00 77.56 104 GLY A C 1
ATOM 867 O O . GLY A 1 104 ? 16.437 -4.448 1.138 1.00 77.56 104 GLY A O 1
ATOM 868 N N . SER A 1 105 ? 18.536 -5.007 1.716 1.00 73.00 105 SER A N 1
ATOM 869 C CA . SER A 1 105 ? 19.197 -4.084 0.776 1.00 73.00 105 SER A CA 1
ATOM 870 C C . SER A 1 105 ? 18.874 -4.383 -0.693 1.00 73.00 105 SER A C 1
ATOM 872 O O . SER A 1 105 ? 18.889 -3.476 -1.520 1.00 73.00 105 SER A O 1
ATOM 874 N N . SER A 1 106 ? 18.539 -5.636 -1.014 1.00 78.94 106 SER A N 1
ATOM 875 C CA . SER A 1 106 ? 18.024 -6.045 -2.321 1.00 78.94 106 SER A CA 1
ATOM 876 C C . SER A 1 106 ? 16.935 -7.107 -2.165 1.00 78.94 106 SER A C 1
ATOM 878 O O . SER A 1 106 ? 17.110 -8.096 -1.451 1.00 78.94 106 SER A O 1
ATOM 880 N N . SER A 1 107 ? 15.800 -6.896 -2.837 1.00 86.31 107 SER A N 1
ATOM 881 C CA . SER A 1 107 ? 14.773 -7.931 -2.995 1.00 86.31 107 SER A CA 1
ATOM 882 C C . SER A 1 107 ? 15.237 -8.958 -4.027 1.00 86.31 107 SER A C 1
ATOM 884 O O . SER A 1 107 ? 15.946 -8.601 -4.961 1.00 86.31 107 SER A O 1
ATOM 886 N N . PHE A 1 108 ? 14.827 -10.221 -3.886 1.00 89.44 108 PHE A N 1
ATOM 887 C CA . PHE A 1 108 ? 15.140 -11.272 -4.859 1.00 89.44 108 PHE A CA 1
ATOM 888 C C . PHE A 1 108 ? 13.855 -11.712 -5.557 1.00 89.44 108 PHE A C 1
ATOM 890 O O . PHE A 1 108 ? 13.014 -12.377 -4.951 1.00 89.44 108 PHE A O 1
ATOM 897 N N . ASN A 1 109 ? 13.703 -11.305 -6.817 1.00 90.19 109 ASN A N 1
ATOM 898 C CA . ASN A 1 109 ? 12.471 -11.441 -7.598 1.00 90.19 109 ASN A CA 1
ATOM 899 C C . ASN A 1 109 ? 12.683 -12.376 -8.793 1.00 90.19 109 ASN A C 1
ATOM 901 O O . ASN A 1 109 ? 13.738 -12.347 -9.426 1.00 90.19 109 ASN A O 1
ATOM 905 N N . LEU A 1 110 ? 11.683 -13.183 -9.135 1.00 88.81 110 LEU A N 1
ATOM 906 C CA . LEU A 1 110 ? 11.716 -14.155 -10.227 1.00 88.81 110 LEU A CA 1
ATOM 907 C C . LEU A 1 110 ? 10.465 -14.030 -11.100 1.00 88.81 110 LEU A C 1
ATOM 909 O O . LEU A 1 110 ? 9.361 -13.862 -10.582 1.00 88.81 110 LEU A O 1
ATOM 913 N N . CYS A 1 111 ? 10.625 -14.156 -12.420 1.00 88.12 111 CYS A N 1
ATOM 914 C CA . CYS A 1 111 ? 9.484 -14.297 -13.322 1.00 88.12 111 CYS A CA 1
ATOM 915 C C . CYS A 1 111 ? 8.806 -15.663 -13.135 1.00 88.12 111 CYS A C 1
ATOM 917 O O . CYS A 1 111 ? 9.397 -16.599 -12.582 1.00 88.12 111 CYS A O 1
ATOM 919 N N . CYS A 1 112 ? 7.583 -15.797 -13.651 1.00 86.75 112 CYS A N 1
ATOM 920 C CA . CYS A 1 112 ? 6.824 -17.046 -13.590 1.00 86.75 112 CYS A CA 1
ATOM 921 C C . CYS A 1 112 ? 7.591 -18.237 -14.189 1.00 86.75 112 CYS A C 1
ATOM 923 O O . CYS A 1 112 ? 7.567 -19.326 -13.618 1.00 86.75 112 CYS A O 1
ATOM 925 N N . GLU A 1 113 ? 8.306 -18.042 -15.300 1.00 88.56 113 GLU A N 1
ATOM 926 C CA . GLU A 1 113 ? 9.056 -19.112 -15.973 1.00 88.56 113 GLU A CA 1
ATOM 927 C C . GLU A 1 113 ? 10.263 -19.593 -15.161 1.00 88.56 113 GLU A C 1
ATOM 929 O O . GLU A 1 113 ? 10.453 -20.796 -14.980 1.00 88.56 113 GLU A O 1
ATOM 934 N N . CYS A 1 114 ? 11.073 -18.672 -14.632 1.00 90.56 114 CYS A N 1
ATOM 935 C CA . CYS A 1 114 ? 12.231 -19.026 -13.812 1.00 90.56 114 CYS A CA 1
ATOM 936 C C . CYS A 1 114 ? 11.806 -19.660 -12.486 1.00 90.56 114 CYS A C 1
ATOM 938 O O . CYS A 1 114 ? 12.426 -20.632 -12.053 1.00 90.56 114 CYS A O 1
ATOM 940 N N . TYR A 1 115 ? 10.733 -19.157 -11.869 1.00 91.88 115 TYR A N 1
ATOM 941 C CA . TYR A 1 115 ? 10.208 -19.715 -10.627 1.00 91.88 115 TYR A CA 1
ATOM 942 C C . TYR A 1 115 ? 9.640 -21.127 -10.828 1.00 91.88 115 TYR A C 1
ATOM 944 O O . TYR A 1 115 ? 10.093 -22.070 -10.177 1.00 91.88 115 TYR A O 1
ATOM 952 N N . SER A 1 116 ? 8.704 -21.299 -11.768 1.00 89.88 116 SER A N 1
ATOM 953 C CA . SER A 1 116 ? 8.074 -22.602 -12.045 1.00 89.88 116 SER A CA 1
ATOM 954 C C . SER A 1 116 ? 9.078 -23.645 -12.537 1.00 89.88 116 SER A C 1
ATOM 956 O O . SER A 1 116 ? 9.030 -24.799 -12.116 1.00 89.88 116 SER A O 1
ATOM 958 N N . GLY A 1 117 ? 10.039 -23.230 -13.366 1.00 89.69 117 GLY A N 1
ATOM 959 C CA . GLY A 1 117 ? 11.109 -24.088 -13.863 1.00 89.69 117 GLY A CA 1
ATOM 960 C C . GLY A 1 117 ? 12.242 -24.344 -12.867 1.00 89.69 117 GLY A C 1
ATOM 961 O O . GLY A 1 117 ? 13.182 -25.048 -13.226 1.00 89.69 117 GLY A O 1
ATOM 962 N N . ARG A 1 118 ? 12.200 -23.758 -11.659 1.00 89.56 118 ARG A N 1
ATOM 963 C CA . ARG A 1 118 ? 13.298 -23.772 -10.669 1.00 89.56 118 ARG A CA 1
ATOM 964 C C . ARG A 1 118 ? 14.665 -23.412 -11.265 1.00 89.56 118 ARG A C 1
ATOM 966 O O . ARG A 1 118 ? 15.695 -23.959 -10.880 1.00 89.56 118 ARG A O 1
ATOM 973 N N . LYS A 1 119 ? 14.673 -22.477 -12.215 1.00 91.38 119 LYS A N 1
ATOM 974 C CA . LYS A 1 119 ? 15.879 -21.965 -12.874 1.00 91.38 119 LYS A CA 1
ATOM 975 C C . LYS A 1 119 ? 16.422 -20.789 -12.069 1.00 91.38 119 LYS A C 1
ATOM 977 O O . LYS A 1 119 ? 16.274 -19.651 -12.489 1.00 91.38 119 LYS A O 1
ATOM 982 N N . PHE A 1 120 ? 16.910 -21.048 -10.862 1.00 91.94 120 PHE A N 1
ATOM 983 C CA . PHE A 1 120 ? 17.561 -20.049 -10.014 1.00 91.94 120 PHE A CA 1
ATOM 984 C C . PHE A 1 120 ? 18.300 -20.737 -8.865 1.00 91.94 120 PHE A C 1
ATOM 986 O O . PHE A 1 120 ? 17.911 -21.820 -8.427 1.00 91.94 120 PHE A O 1
ATOM 993 N N . THR A 1 121 ? 19.334 -20.084 -8.336 1.00 91.56 121 THR A N 1
ATOM 994 C CA . THR A 1 121 ? 20.014 -20.514 -7.105 1.00 91.56 121 THR A CA 1
ATOM 995 C C . THR A 1 121 ? 19.839 -19.443 -6.036 1.00 91.56 121 THR A C 1
ATOM 997 O O . THR A 1 121 ? 20.290 -18.312 -6.206 1.00 91.56 121 THR A O 1
ATOM 1000 N N . HIS A 1 122 ? 19.158 -19.780 -4.940 1.00 91.38 122 HIS A N 1
ATOM 1001 C CA . HIS A 1 122 ? 18.913 -18.862 -3.829 1.00 91.38 122 HIS A CA 1
ATOM 1002 C C . HIS A 1 122 ? 18.803 -19.625 -2.499 1.00 91.38 122 HIS A C 1
ATOM 1004 O O . HIS A 1 122 ? 18.277 -20.733 -2.467 1.00 91.38 122 HIS A O 1
ATOM 1010 N N . ASN A 1 123 ? 19.289 -19.030 -1.404 1.00 89.44 123 ASN A N 1
ATOM 1011 C CA . ASN A 1 123 ? 19.432 -19.709 -0.102 1.00 89.44 123 ASN A CA 1
ATOM 1012 C C . ASN A 1 123 ? 18.155 -19.723 0.751 1.00 89.44 123 ASN A C 1
ATOM 1014 O O . ASN A 1 123 ? 18.082 -20.435 1.749 1.00 89.44 123 ASN A O 1
ATOM 1018 N N . HIS A 1 124 ? 17.157 -18.928 0.379 1.00 89.19 124 HIS A N 1
ATOM 1019 C CA . HIS A 1 124 ? 15.864 -18.883 1.050 1.00 89.19 124 HIS A CA 1
ATOM 1020 C C . HIS A 1 124 ? 14.840 -19.711 0.282 1.00 89.19 124 HIS A C 1
ATOM 1022 O O . HIS A 1 124 ? 14.855 -19.740 -0.947 1.00 89.19 124 HIS A O 1
ATOM 1028 N N . SER A 1 125 ? 13.935 -20.366 1.004 1.00 85.56 125 SER A N 1
ATOM 1029 C CA . SER A 1 125 ? 12.909 -21.235 0.420 1.00 85.56 125 SER A CA 1
ATOM 1030 C C . SER A 1 125 ? 11.537 -20.571 0.316 1.00 85.56 125 SER A C 1
ATOM 1032 O O . SER A 1 125 ? 10.715 -21.002 -0.493 1.00 85.56 125 SER A O 1
ATOM 1034 N N . LEU A 1 126 ? 11.277 -19.526 1.110 1.00 86.50 126 LEU A N 1
ATOM 1035 C CA . LEU A 1 126 ? 9.972 -18.877 1.158 1.00 86.50 126 LEU A CA 1
ATOM 1036 C C . LEU A 1 126 ? 9.851 -17.785 0.092 1.00 86.50 126 LEU A C 1
ATOM 1038 O O . LEU A 1 126 ? 10.352 -16.668 0.247 1.00 86.50 126 LEU A O 1
ATOM 1042 N N . PHE A 1 127 ? 9.111 -18.119 -0.957 1.00 90.94 127 PHE A N 1
ATOM 1043 C CA . PHE A 1 127 ? 8.716 -17.208 -2.019 1.00 90.94 127 PHE A CA 1
ATOM 1044 C C . PHE A 1 127 ? 7.200 -17.075 -2.056 1.00 90.94 127 PHE A C 1
ATOM 1046 O O . PHE A 1 127 ? 6.482 -18.054 -1.859 1.00 90.94 127 PHE A O 1
ATOM 1053 N N . VAL A 1 128 ? 6.729 -15.871 -2.348 1.00 88.50 128 VAL A N 1
ATOM 1054 C CA . VAL A 1 128 ? 5.315 -15.560 -2.585 1.00 88.50 128 VAL A CA 1
ATOM 1055 C C . VAL A 1 128 ? 5.218 -14.647 -3.799 1.00 88.50 128 VAL A C 1
ATOM 1057 O O . VAL A 1 128 ? 6.193 -13.969 -4.130 1.00 88.50 128 VAL A O 1
ATOM 1060 N N . ASP A 1 129 ? 4.076 -14.619 -4.476 1.00 88.25 129 ASP A N 1
ATOM 1061 C CA . ASP A 1 129 ? 3.862 -13.611 -5.510 1.00 88.25 129 ASP A CA 1
ATOM 1062 C C . ASP A 1 129 ? 3.727 -12.206 -4.894 1.00 88.25 129 ASP A C 1
ATOM 1064 O O . ASP A 1 129 ? 3.419 -12.035 -3.709 1.00 88.25 129 ASP A O 1
ATOM 1068 N N . ASN A 1 130 ? 3.988 -11.187 -5.707 1.00 83.88 130 ASN A N 1
ATOM 1069 C CA . ASN A 1 130 ? 4.009 -9.796 -5.275 1.00 83.88 130 ASN A CA 1
ATOM 1070 C C . ASN A 1 130 ? 2.659 -9.286 -4.743 1.00 83.88 130 ASN A C 1
ATOM 1072 O O . ASN A 1 130 ? 2.662 -8.429 -3.861 1.00 83.88 130 ASN A O 1
ATOM 1076 N N . LEU A 1 131 ? 1.522 -9.817 -5.211 1.00 82.12 131 LEU A N 1
ATOM 1077 C CA . LEU A 1 131 ? 0.201 -9.432 -4.702 1.00 82.12 131 LEU A CA 1
ATOM 1078 C C . LEU A 1 131 ? -0.087 -10.094 -3.355 1.00 82.12 131 LEU A C 1
ATOM 1080 O O . LEU A 1 131 ? -0.504 -9.411 -2.424 1.00 82.12 131 LEU A O 1
ATOM 1084 N N . SER A 1 132 ? 0.212 -11.385 -3.204 1.00 83.25 132 SER A N 1
ATOM 1085 C CA . SER A 1 132 ? 0.092 -12.077 -1.914 1.00 83.25 132 SER A CA 1
ATOM 1086 C C . SER A 1 132 ? 0.968 -11.440 -0.836 1.00 83.25 132 SER A C 1
ATOM 1088 O O . SER A 1 132 ? 0.554 -11.327 0.320 1.00 83.25 132 SER A O 1
ATOM 1090 N N . LEU A 1 133 ? 2.178 -10.992 -1.196 1.00 84.00 133 LEU A N 1
ATOM 1091 C CA . LEU A 1 133 ? 3.021 -10.241 -0.268 1.00 84.00 133 LEU A CA 1
ATOM 1092 C C . LEU A 1 133 ? 2.390 -8.902 0.106 1.00 84.00 133 LEU A C 1
ATOM 1094 O O . LEU A 1 133 ? 2.368 -8.560 1.287 1.00 84.00 133 LEU A O 1
ATOM 1098 N N . LEU A 1 134 ? 1.886 -8.158 -0.881 1.00 79.06 134 LEU A N 1
ATOM 1099 C CA . LEU A 1 134 ? 1.244 -6.870 -0.655 1.00 79.06 134 LEU A CA 1
ATOM 1100 C C . LEU A 1 134 ? 0.046 -7.005 0.285 1.00 79.06 134 LEU A C 1
ATOM 1102 O O . LEU A 1 134 ? -0.042 -6.263 1.256 1.00 79.06 134 LEU A O 1
ATOM 1106 N N . GLU A 1 135 ? -0.827 -7.984 0.059 1.00 75.94 135 GLU A N 1
ATOM 1107 C CA . GLU A 1 135 ? -1.974 -8.258 0.932 1.00 75.94 135 GLU A CA 1
ATOM 1108 C C . GLU A 1 135 ? -1.539 -8.582 2.362 1.00 75.94 135 GLU A C 1
ATOM 1110 O O . GLU A 1 135 ? -2.085 -8.044 3.326 1.00 75.94 135 GLU A O 1
ATOM 1115 N N . LYS A 1 136 ? -0.482 -9.383 2.522 1.00 77.75 136 LYS A N 1
ATOM 1116 C CA . LYS A 1 136 ? 0.083 -9.658 3.846 1.00 77.75 136 LYS A CA 1
ATOM 1117 C C . LYS A 1 136 ? 0.603 -8.387 4.528 1.00 77.75 136 LYS A C 1
ATOM 1119 O O . LYS A 1 136 ? 0.413 -8.233 5.729 1.00 77.75 136 LYS A O 1
ATOM 1124 N N . GLN A 1 137 ? 1.231 -7.482 3.774 1.00 76.06 137 GLN A N 1
ATOM 1125 C CA . GLN A 1 137 ? 1.738 -6.200 4.281 1.00 76.06 137 GLN A CA 1
ATOM 1126 C C . GLN A 1 137 ? 0.622 -5.191 4.594 1.00 76.06 137 GLN A C 1
ATOM 1128 O O . GLN A 1 137 ? 0.766 -4.383 5.508 1.00 76.06 137 GLN A O 1
ATOM 1133 N N . ARG A 1 138 ? -0.501 -5.242 3.866 1.00 69.19 138 ARG A N 1
ATOM 1134 C CA . ARG A 1 138 ? -1.709 -4.453 4.165 1.00 69.19 138 ARG A CA 1
ATOM 1135 C C . ARG A 1 138 ? -2.329 -4.874 5.490 1.00 69.19 138 ARG A C 1
ATOM 1137 O O . ARG A 1 138 ? -2.793 -4.032 6.242 1.00 69.19 138 ARG A O 1
ATOM 1144 N N . GLN A 1 139 ? -2.309 -6.172 5.780 1.00 61.12 139 GLN A N 1
ATOM 1145 C CA . GLN A 1 139 ? -2.844 -6.714 7.025 1.00 61.12 139 GLN A CA 1
ATOM 1146 C C . GLN A 1 139 ? -1.897 -6.508 8.213 1.00 61.12 139 GLN A C 1
ATOM 1148 O O . GLN A 1 139 ? -2.359 -6.468 9.349 1.00 61.12 139 GLN A O 1
ATOM 1153 N N . SER A 1 140 ? -0.586 -6.399 7.992 1.00 54.56 140 SER A N 1
ATOM 1154 C CA . SER A 1 140 ? 0.407 -6.199 9.056 1.00 54.56 140 SER A CA 1
ATOM 1155 C C . SER A 1 140 ? 0.596 -4.727 9.443 1.00 54.56 140 SER A C 1
ATOM 1157 O O . SER A 1 140 ? 1.710 -4.327 9.777 1.00 54.56 140 SER A O 1
ATOM 1159 N N . SER A 1 141 ? -0.443 -3.898 9.330 1.00 48.62 141 SER A N 1
ATOM 1160 C CA . SER A 1 141 ? -0.354 -2.478 9.656 1.00 48.62 141 SER A CA 1
ATOM 1161 C C . SER A 1 141 ? 0.019 -2.257 11.137 1.00 48.62 141 SER A C 1
ATOM 1163 O O . SER A 1 141 ? -0.407 -3.025 12.004 1.00 48.62 141 SER A O 1
ATOM 1165 N N . PRO A 1 142 ? 0.763 -1.177 11.459 1.00 48.31 142 PRO A N 1
ATOM 1166 C CA . PRO A 1 142 ? 1.065 -0.758 12.839 1.00 48.31 142 PRO A CA 1
ATOM 1167 C C . PRO A 1 142 ? -0.186 -0.375 13.665 1.00 48.31 142 PRO A C 1
ATOM 1169 O O . PRO A 1 142 ? -0.085 0.004 14.834 1.00 48.31 142 PRO A O 1
ATOM 1172 N N . GLU A 1 143 ? -1.374 -0.468 13.064 1.00 48.03 143 GLU A N 1
ATOM 1173 C CA . GLU A 1 143 ? -2.685 -0.195 13.660 1.00 48.03 143 GLU A CA 1
ATOM 1174 C C . GLU A 1 143 ? -3.014 -1.199 14.775 1.00 48.03 143 GLU A C 1
ATOM 1176 O O . GLU A 1 143 ? -3.400 -0.785 15.870 1.00 48.03 143 GLU A O 1
ATOM 1181 N N . ARG A 1 144 ? -2.738 -2.498 14.558 1.00 47.19 144 ARG A N 1
ATOM 1182 C CA . ARG A 1 144 ? -2.929 -3.536 15.589 1.00 47.19 144 ARG A CA 1
ATOM 1183 C C . ARG A 1 144 ? -1.988 -3.353 16.777 1.00 47.19 144 ARG A C 1
ATOM 1185 O O . ARG A 1 144 ? -2.430 -3.429 17.921 1.00 47.19 144 ARG A O 1
ATOM 1192 N N . ASP A 1 145 ? -0.728 -3.015 16.512 1.00 52.25 145 ASP A N 1
ATOM 1193 C CA . ASP A 1 145 ? 0.267 -2.774 17.562 1.00 52.25 145 ASP A CA 1
ATOM 1194 C C . ASP A 1 145 ? -0.086 -1.541 18.416 1.00 52.25 145 ASP A C 1
ATOM 1196 O O . ASP A 1 145 ? 0.182 -1.520 19.621 1.00 52.25 145 ASP A O 1
ATOM 1200 N N . SER A 1 146 ? -0.737 -0.528 17.830 1.00 63.66 146 SER A N 1
ATOM 1201 C CA . SER A 1 146 ? -1.125 0.706 18.529 1.00 63.66 146 SER A CA 1
ATOM 1202 C C . SER A 1 146 ? -2.310 0.498 19.479 1.00 63.66 146 SER A C 1
ATOM 1204 O O . SER A 1 146 ? -2.243 0.913 20.641 1.00 63.66 146 SER A O 1
ATOM 1206 N N . MET A 1 147 ? -3.372 -0.186 19.032 1.00 68.69 147 MET A N 1
ATOM 1207 C CA . MET A 1 147 ? -4.538 -0.487 19.877 1.00 68.69 147 MET A CA 1
ATOM 1208 C C . MET A 1 147 ? -4.212 -1.530 20.948 1.00 68.69 147 MET A C 1
ATOM 1210 O O . MET A 1 147 ? -4.630 -1.406 22.102 1.00 68.69 147 MET A O 1
ATOM 1214 N N . GLU A 1 148 ? -3.400 -2.533 20.607 1.00 72.00 148 GLU A N 1
ATOM 1215 C CA . GLU A 1 148 ? -2.933 -3.515 21.579 1.00 72.00 148 GLU A CA 1
ATOM 1216 C C . GLU A 1 148 ? -2.094 -2.844 22.676 1.00 72.00 148 GLU A C 1
ATOM 1218 O O . GLU A 1 148 ? -2.295 -3.118 23.863 1.00 72.00 148 GLU A O 1
ATOM 1223 N N . SER A 1 149 ? -1.212 -1.912 22.302 1.00 73.19 149 SER A N 1
ATOM 1224 C CA . SER A 1 149 ? -0.423 -1.123 23.254 1.00 73.19 149 SER A CA 1
ATOM 1225 C C . SER A 1 149 ? -1.300 -0.240 24.144 1.00 73.19 149 SER A C 1
ATOM 1227 O O . SER A 1 149 ? -1.128 -0.246 25.365 1.00 73.19 149 SER A O 1
ATOM 1229 N N . LEU A 1 150 ? -2.281 0.471 23.577 1.00 76.12 150 LEU A N 1
ATOM 1230 C CA . LEU A 1 150 ? -3.235 1.271 24.353 1.00 76.12 150 LEU A CA 1
ATOM 1231 C C . LEU A 1 150 ? -4.052 0.422 25.320 1.00 76.12 150 LEU A C 1
ATOM 1233 O O . LEU A 1 150 ? -4.245 0.807 26.470 1.00 76.12 150 LEU A O 1
ATOM 1237 N N . SER A 1 151 ? -4.502 -0.748 24.886 1.00 82.94 151 SER A N 1
ATOM 1238 C CA . SER A 1 151 ? -5.269 -1.643 25.738 1.00 82.94 151 SER A CA 1
ATOM 1239 C C . SER A 1 151 ? -4.422 -2.236 26.872 1.00 82.94 151 SER A C 1
ATOM 1241 O O . SER A 1 151 ? -4.892 -2.330 28.009 1.00 82.94 151 SER A O 1
ATOM 1243 N N . LYS A 1 152 ? -3.138 -2.542 26.627 1.00 81.50 152 LYS A N 1
ATOM 1244 C CA . LYS A 1 152 ? -2.187 -2.908 27.695 1.00 81.50 152 LYS A CA 1
ATOM 1245 C C . LYS A 1 152 ? -2.038 -1.776 28.717 1.00 81.50 152 LYS A C 1
ATOM 1247 O O . LYS A 1 152 ? -2.074 -2.032 29.921 1.00 81.50 152 LYS A O 1
ATOM 1252 N N . ILE A 1 153 ? -1.935 -0.526 28.259 1.00 77.31 153 ILE A N 1
ATOM 1253 C CA . ILE A 1 153 ? -1.884 0.658 29.134 1.00 77.31 153 ILE A CA 1
ATOM 1254 C C . ILE A 1 153 ? -3.191 0.814 29.920 1.00 77.31 153 ILE A C 1
ATOM 1256 O O . ILE A 1 153 ? -3.144 1.038 31.128 1.00 77.31 153 ILE A O 1
ATOM 1260 N N . ALA A 1 154 ? -4.347 0.666 29.275 1.00 83.88 154 ALA A N 1
ATOM 1261 C CA . ALA A 1 154 ? -5.660 0.786 29.905 1.00 83.88 154 ALA A CA 1
ATOM 1262 C C . ALA A 1 154 ? -5.877 -0.273 30.995 1.00 83.88 154 ALA A C 1
ATOM 1264 O O . ALA A 1 154 ? -6.336 0.041 32.095 1.00 83.88 154 ALA A O 1
ATOM 1265 N N . THR A 1 155 ? -5.462 -1.511 30.729 1.00 85.56 155 THR A N 1
ATOM 1266 C CA . THR A 1 155 ? -5.505 -2.615 31.695 1.00 85.56 155 THR A CA 1
ATOM 1267 C C . THR A 1 155 ? -4.574 -2.346 32.877 1.00 85.56 155 THR A C 1
ATOM 1269 O O . THR A 1 155 ? -4.974 -2.477 34.037 1.00 85.56 155 THR A O 1
ATOM 1272 N N . ALA A 1 156 ? -3.349 -1.879 32.614 1.00 74.62 156 ALA A N 1
ATOM 1273 C CA . ALA A 1 156 ? -2.412 -1.479 33.660 1.00 74.62 156 ALA A CA 1
ATOM 1274 C C . ALA A 1 156 ? -2.965 -0.315 34.504 1.00 74.62 156 ALA A C 1
ATOM 1276 O O . ALA A 1 156 ? -2.936 -0.386 35.736 1.00 74.62 156 ALA A O 1
ATOM 1277 N N . TYR A 1 157 ? -3.538 0.707 33.861 1.00 78.62 157 TYR A N 1
ATOM 1278 C CA . TYR A 1 157 ? -4.208 1.833 34.509 1.00 78.62 157 TYR A CA 1
ATOM 1279 C C . TYR A 1 157 ? -5.323 1.347 35.435 1.00 78.62 157 TYR A C 1
ATOM 1281 O O . TYR A 1 157 ? -5.315 1.676 36.620 1.00 78.62 157 TYR A O 1
ATOM 1289 N N . TYR A 1 158 ? -6.230 0.505 34.935 1.00 85.69 158 TYR A N 1
ATOM 1290 C CA . TYR A 1 158 ? -7.325 -0.061 35.720 1.00 85.69 158 TYR A CA 1
ATOM 1291 C C . TYR A 1 158 ? -6.819 -0.889 36.907 1.00 85.69 158 TYR A C 1
ATOM 1293 O O . TYR A 1 158 ? -7.297 -0.724 38.031 1.00 85.69 158 TYR A O 1
ATOM 1301 N N . SER A 1 159 ? -5.803 -1.734 36.699 1.00 82.50 159 SER A N 1
ATOM 1302 C CA . SER A 1 159 ? -5.241 -2.592 37.750 1.00 82.50 159 SER A CA 1
ATOM 1303 C C . SER A 1 159 ? -4.683 -1.789 38.933 1.00 82.50 159 SER A C 1
ATOM 1305 O O . SER A 1 159 ? -4.872 -2.178 40.091 1.00 82.50 159 SER A O 1
ATOM 1307 N N . LYS A 1 160 ? -4.054 -0.640 38.642 1.00 81.94 160 LYS A N 1
ATOM 1308 C CA . LYS A 1 160 ? -3.450 0.285 39.611 1.00 81.94 160 LYS A CA 1
ATOM 1309 C C . LYS A 1 160 ? -4.414 1.355 40.123 1.00 81.94 160 LYS A C 1
ATOM 1311 O O . LYS A 1 160 ? -4.053 2.097 41.036 1.00 81.94 160 LYS A O 1
ATOM 1316 N N . ALA A 1 161 ? -5.614 1.451 39.560 1.00 78.31 161 ALA A N 1
ATOM 1317 C CA . ALA A 1 161 ? -6.578 2.473 39.924 1.00 78.31 161 ALA A CA 1
ATOM 1318 C C . ALA A 1 161 ? -7.160 2.254 41.332 1.00 78.31 161 ALA A C 1
ATOM 1320 O O . ALA A 1 161 ? -7.225 1.130 41.839 1.00 78.31 161 ALA A O 1
ATOM 1321 N N . SER A 1 162 ? -7.623 3.341 41.957 1.00 86.12 162 SER A N 1
ATOM 1322 C CA . SER A 1 162 ? -8.339 3.268 43.232 1.00 86.12 162 SER A CA 1
ATOM 1323 C C . SER A 1 162 ? -9.673 2.533 43.078 1.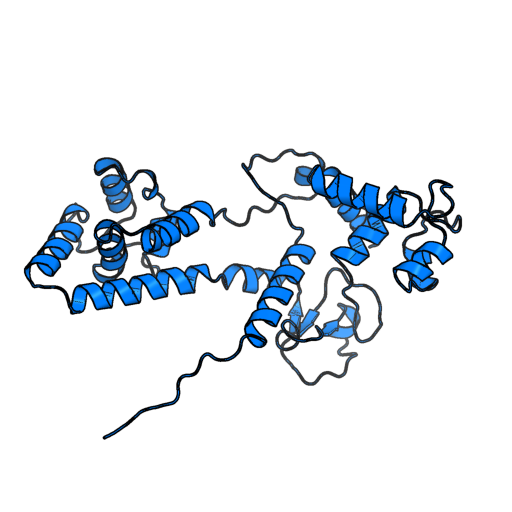00 86.12 162 SER A C 1
ATOM 1325 O O . SER A 1 162 ? -10.252 2.497 41.991 1.00 86.12 162 SER A O 1
ATOM 1327 N N . GLU A 1 163 ? -10.209 2.002 44.181 1.00 89.38 163 GLU A N 1
ATOM 1328 C CA . GLU A 1 163 ? -11.497 1.293 44.167 1.00 89.38 163 GLU A CA 1
ATOM 1329 C C . GLU A 1 163 ? -12.619 2.158 43.577 1.00 89.38 163 GLU A C 1
ATOM 1331 O O . GLU A 1 163 ? -13.427 1.700 42.780 1.00 89.38 163 GLU A O 1
ATOM 1336 N N . GLN A 1 164 ? -12.604 3.459 43.865 1.00 85.50 164 GLN A N 1
ATOM 1337 C CA . GLN A 1 164 ? -13.554 4.418 43.302 1.00 85.50 164 GLN A CA 1
ATOM 1338 C C . GLN A 1 164 ? -13.491 4.473 41.767 1.00 85.50 164 GLN A C 1
ATOM 1340 O O . GLN A 1 164 ? -14.527 4.527 41.108 1.00 85.50 164 GLN A O 1
ATOM 1345 N N . VAL A 1 165 ? -12.291 4.448 41.182 1.00 80.50 165 VAL A N 1
ATOM 1346 C CA . VAL A 1 165 ? -12.107 4.450 39.723 1.00 80.50 165 VAL A CA 1
ATOM 1347 C C . VAL A 1 165 ? -12.525 3.112 39.121 1.00 80.50 165 VAL A C 1
ATOM 1349 O O . VAL A 1 165 ? -13.167 3.109 38.072 1.00 80.50 165 VAL A O 1
ATOM 1352 N N . LYS A 1 166 ? -12.241 1.994 39.798 1.00 88.50 166 LYS A N 1
ATOM 1353 C CA . LYS A 1 166 ? -12.689 0.667 39.357 1.00 88.50 166 LYS A CA 1
ATOM 1354 C C . LYS A 1 166 ? -14.211 0.575 39.308 1.00 88.50 166 LYS A C 1
ATOM 1356 O O . LYS A 1 166 ? -14.774 0.198 38.286 1.00 88.50 166 LYS A O 1
ATOM 1361 N N . GLN A 1 167 ? -14.881 1.050 40.358 1.00 92.12 167 GLN A N 1
ATOM 1362 C CA . GLN A 1 167 ? -16.342 1.138 40.407 1.00 92.12 167 GLN A CA 1
ATOM 1363 C C . GLN A 1 167 ? -16.915 2.042 39.307 1.00 92.12 167 GLN A C 1
ATOM 1365 O O . GLN A 1 167 ? -18.006 1.787 38.805 1.00 92.12 167 GLN A O 1
ATOM 1370 N N . LEU A 1 168 ? -16.194 3.088 38.895 1.00 89.00 168 LEU A N 1
ATOM 1371 C CA . LEU A 1 168 ? -16.606 3.920 37.762 1.00 89.00 168 LEU A CA 1
ATOM 1372 C C . LEU A 1 168 ? -16.485 3.191 36.421 1.00 89.00 168 LEU A C 1
ATOM 1374 O O . LEU A 1 168 ? -17.354 3.385 35.580 1.00 89.00 168 LEU A O 1
ATOM 1378 N N . ALA A 1 169 ? -15.463 2.355 36.223 1.00 89.06 169 ALA A N 1
ATOM 1379 C CA . ALA A 1 169 ? -15.342 1.542 35.010 1.00 89.06 169 ALA A CA 1
ATOM 1380 C C . ALA A 1 169 ? -16.461 0.494 34.926 1.00 89.06 169 ALA A C 1
ATOM 1382 O O . ALA A 1 169 ? -17.074 0.330 33.879 1.00 89.06 169 ALA A O 1
ATOM 1383 N N . ILE A 1 170 ? -16.788 -0.149 36.052 1.00 93.50 170 ILE A N 1
ATOM 1384 C CA . ILE A 1 170 ? -17.902 -1.104 36.153 1.00 93.50 170 ILE A CA 1
ATOM 1385 C C . ILE A 1 170 ? -19.234 -0.420 35.825 1.00 93.50 170 ILE A C 1
ATOM 1387 O O . ILE A 1 170 ? -20.008 -0.912 35.010 1.00 93.50 170 ILE A O 1
ATOM 1391 N N . LYS A 1 171 ? -19.490 0.758 36.407 1.00 93.19 171 LYS A N 1
ATOM 1392 C CA . LYS A 1 171 ? -20.690 1.549 36.087 1.00 93.19 171 LYS A CA 1
ATOM 1393 C C . LYS A 1 171 ? -20.733 1.974 34.623 1.00 93.19 171 LYS A C 1
ATOM 1395 O O . LYS A 1 171 ? -21.808 1.981 34.039 1.00 93.19 171 LYS A O 1
ATOM 1400 N N . PHE A 1 172 ? -19.586 2.327 34.048 1.00 91.94 172 PHE A N 1
ATOM 1401 C CA . PHE A 1 172 ? -19.475 2.678 32.637 1.00 91.94 172 PHE A CA 1
ATOM 1402 C C . PHE A 1 172 ? -19.819 1.485 31.735 1.00 91.94 172 PHE A C 1
ATOM 1404 O O . PHE A 1 172 ? -20.649 1.627 30.843 1.00 91.94 172 PHE A O 1
ATOM 1411 N N . PHE A 1 173 ? -19.282 0.298 32.024 1.00 95.00 173 PHE A N 1
ATOM 1412 C CA . PHE A 1 173 ? -19.632 -0.932 31.312 1.00 95.00 173 PHE A CA 1
ATOM 1413 C C . PHE A 1 173 ? -21.140 -1.222 31.379 1.00 95.00 173 PHE A C 1
ATOM 1415 O O . PHE A 1 173 ? -21.797 -1.326 30.349 1.00 95.00 173 PHE A O 1
ATOM 1422 N N . HIS A 1 174 ? -21.725 -1.228 32.581 1.00 94.75 174 HIS A N 1
ATOM 1423 C CA . HIS A 1 174 ? -23.162 -1.469 32.759 1.00 94.75 174 HIS A CA 1
ATOM 1424 C C . HIS A 1 174 ? -24.065 -0.393 32.153 1.00 94.75 174 HIS A C 1
ATOM 1426 O O . HIS A 1 174 ? -25.223 -0.661 31.864 1.00 94.75 174 HIS A O 1
ATOM 1432 N N . SER A 1 175 ? -23.572 0.835 31.975 1.00 93.44 175 SER A N 1
ATOM 1433 C CA . SER A 1 175 ? -24.347 1.870 31.280 1.00 93.44 175 SER A CA 1
ATOM 1434 C C . SER A 1 175 ? -24.478 1.614 29.778 1.00 93.44 175 SER A C 1
ATOM 1436 O O . SER A 1 175 ? -25.360 2.187 29.143 1.00 93.44 175 SER A O 1
ATOM 1438 N N . MET A 1 176 ? -23.614 0.760 29.226 1.00 93.62 176 MET A N 1
ATOM 1439 C CA . MET A 1 176 ? -23.622 0.353 27.826 1.00 93.62 176 MET A CA 1
ATOM 1440 C C . MET A 1 176 ? -24.300 -1.011 27.632 1.00 93.62 176 MET A C 1
ATOM 1442 O O . MET A 1 176 ? -25.014 -1.182 26.652 1.00 93.62 176 MET A O 1
ATOM 1446 N N . ASP A 1 177 ? -24.120 -1.944 28.572 1.00 96.25 177 ASP A N 1
ATOM 1447 C CA . ASP A 1 177 ? -24.759 -3.271 28.606 1.00 96.25 177 ASP A CA 1
ATOM 1448 C C . ASP A 1 177 ? -26.249 -3.148 28.976 1.00 96.25 177 ASP A C 1
ATOM 1450 O O . ASP A 1 177 ? -26.652 -3.297 30.133 1.00 96.25 177 ASP A O 1
ATOM 1454 N N . THR A 1 178 ? -27.080 -2.779 28.001 1.00 94.00 178 THR A N 1
ATOM 1455 C CA . THR A 1 178 ? -28.501 -2.487 28.239 1.00 94.00 178 THR A CA 1
ATOM 1456 C C . THR A 1 178 ? -29.341 -3.740 28.433 1.00 94.00 178 THR A C 1
ATOM 1458 O O . THR A 1 178 ? -30.357 -3.693 29.133 1.00 94.00 178 THR A O 1
ATOM 1461 N N . ASN A 1 179 ? -28.950 -4.846 27.798 1.00 93.75 179 ASN A N 1
ATOM 1462 C CA . ASN A 1 179 ? -29.659 -6.114 27.891 1.00 93.75 179 ASN A CA 1
ATOM 1463 C C . ASN A 1 179 ? -29.191 -6.967 29.093 1.00 93.75 179 ASN A C 1
ATOM 1465 O O . ASN A 1 179 ? -29.911 -7.888 29.486 1.00 93.75 179 ASN A O 1
ATOM 1469 N N . GLY A 1 180 ? -28.056 -6.622 29.713 1.00 93.19 180 GLY A N 1
ATOM 1470 C CA . GLY A 1 180 ? -27.508 -7.275 30.897 1.00 93.19 180 GLY A CA 1
ATOM 1471 C C . GLY A 1 180 ? -26.901 -8.648 30.614 1.00 93.19 180 GLY A C 1
ATOM 1472 O O . GLY A 1 180 ? -26.866 -9.484 31.522 1.00 93.19 180 GLY A O 1
ATOM 1473 N N . ASP A 1 181 ? -26.485 -8.920 29.376 1.00 94.50 181 ASP A N 1
ATOM 1474 C CA . ASP A 1 181 ? -25.899 -10.206 28.988 1.00 94.50 181 ASP A CA 1
ATOM 1475 C C . ASP A 1 181 ? -24.407 -10.325 29.358 1.00 94.50 181 ASP A C 1
ATOM 1477 O O . ASP A 1 181 ? -23.810 -11.400 29.224 1.00 94.50 181 ASP A O 1
ATOM 1481 N N . GLY A 1 182 ? -23.832 -9.256 29.920 1.00 92.88 182 GLY A N 1
ATOM 1482 C CA . GLY A 1 182 ? -22.444 -9.199 30.360 1.00 92.88 182 GLY A CA 1
ATOM 1483 C C . GLY A 1 182 ? -21.461 -8.955 29.220 1.00 92.88 182 GLY A C 1
ATOM 1484 O O . GLY A 1 182 ? -20.252 -9.089 29.431 1.00 92.88 182 GLY A O 1
ATOM 1485 N N . ARG A 1 183 ? -21.953 -8.615 28.028 1.00 95.75 183 ARG A N 1
ATOM 1486 C CA . ARG A 1 183 ? -21.184 -8.244 26.845 1.00 95.75 183 ARG A CA 1
ATOM 1487 C C . ARG A 1 183 ? -21.828 -7.027 26.186 1.00 95.75 183 ARG A C 1
ATOM 1489 O O . ARG A 1 183 ? -22.988 -6.714 26.394 1.00 95.75 183 ARG A O 1
ATOM 1496 N N . ILE A 1 184 ? -21.053 -6.308 25.385 1.00 96.56 184 ILE A N 1
ATOM 1497 C CA . ILE A 1 184 ? -21.564 -5.162 24.635 1.00 96.56 184 ILE A CA 1
ATOM 1498 C C . ILE A 1 184 ? -21.710 -5.547 23.174 1.00 96.56 184 ILE A C 1
ATOM 1500 O O . ILE A 1 184 ? -20.718 -5.768 22.474 1.00 96.56 184 ILE A O 1
ATOM 1504 N N . SER A 1 185 ? -22.938 -5.560 22.672 1.00 95.25 185 SER A N 1
ATOM 1505 C CA . SER A 1 185 ? -23.182 -5.704 21.239 1.00 95.25 185 SER A CA 1
ATOM 1506 C C . SER A 1 185 ? -22.830 -4.426 20.464 1.00 95.25 185 SER A C 1
ATOM 1508 O O . SER A 1 185 ? -22.867 -3.311 20.989 1.00 95.25 185 SER A O 1
ATOM 1510 N N . LEU A 1 186 ? -22.567 -4.554 19.159 1.00 91.12 186 LEU A N 1
ATOM 1511 C CA . LEU A 1 186 ? -22.351 -3.393 18.283 1.00 91.12 186 LEU A CA 1
ATOM 1512 C C . LEU A 1 186 ? -23.504 -2.372 18.366 1.00 91.12 186 LEU A C 1
ATOM 1514 O O . LEU A 1 186 ? -23.275 -1.165 18.332 1.00 91.12 186 LEU A O 1
ATOM 1518 N N . HIS A 1 187 ? -24.746 -2.848 18.479 1.00 92.19 187 HIS A N 1
ATOM 1519 C CA . HIS A 1 187 ? -25.919 -1.983 18.588 1.00 92.19 187 HIS A CA 1
ATOM 1520 C C . HIS A 1 187 ? -25.910 -1.157 19.882 1.00 92.19 187 HIS A C 1
ATOM 1522 O O . HIS A 1 187 ? -26.168 0.048 19.848 1.00 92.19 187 HIS A O 1
ATOM 1528 N N . GLU A 1 188 ? -25.599 -1.787 21.013 1.00 94.31 188 GLU A N 1
ATOM 1529 C CA . GLU A 1 188 ? -25.491 -1.126 22.317 1.00 94.31 188 GLU A CA 1
ATOM 1530 C C . GLU A 1 188 ? -24.371 -0.094 22.335 1.00 94.31 188 GLU A C 1
ATOM 1532 O O . GLU A 1 188 ? -24.587 1.052 22.731 1.00 94.31 188 GLU A O 1
ATOM 1537 N N . PHE A 1 189 ? -23.213 -0.464 21.794 1.00 93.25 189 PHE A N 1
ATOM 1538 C CA . PHE A 1 189 ? -22.080 0.433 21.631 1.00 93.25 189 PHE A CA 1
ATOM 1539 C C . PHE A 1 189 ? -22.441 1.690 20.826 1.00 93.25 189 PHE A C 1
ATOM 1541 O O . PHE A 1 189 ? -22.236 2.809 21.296 1.00 93.25 189 PHE A O 1
ATOM 1548 N N . LEU A 1 190 ? -23.009 1.535 19.623 1.00 88.25 190 LEU A N 1
ATOM 1549 C CA . LEU A 1 190 ? -23.357 2.670 18.757 1.00 88.25 190 LEU A CA 1
ATOM 1550 C C . LEU A 1 190 ? -24.439 3.557 19.382 1.00 88.25 190 LEU A C 1
ATOM 1552 O O . LEU A 1 190 ? -24.365 4.788 19.297 1.00 88.25 190 LEU A O 1
ATOM 1556 N N . SER A 1 191 ? -25.430 2.938 20.027 1.00 89.81 191 SER A N 1
ATOM 1557 C CA . SER A 1 191 ? -26.503 3.653 20.722 1.00 89.81 191 SER A CA 1
ATOM 1558 C C . SER A 1 191 ? -25.934 4.521 21.841 1.00 89.81 191 SER A C 1
ATOM 1560 O O . SER A 1 191 ? -26.203 5.723 21.888 1.00 89.81 191 SER A O 1
ATOM 1562 N N . PHE A 1 192 ? -25.068 3.941 22.674 1.00 91.19 192 PHE A N 1
ATOM 1563 C CA . PHE A 1 192 ? -24.399 4.638 23.766 1.00 91.19 192 PHE A CA 1
ATOM 1564 C C . PHE A 1 192 ? -23.517 5.790 23.266 1.00 91.19 192 PHE A C 1
ATOM 1566 O O . PHE A 1 192 ? -23.643 6.918 23.741 1.00 91.19 192 PHE A O 1
ATOM 1573 N N . MET A 1 193 ? -22.663 5.542 22.266 1.00 85.94 193 MET A N 1
ATOM 1574 C CA . MET A 1 193 ? -21.759 6.561 21.712 1.00 85.94 193 MET A CA 1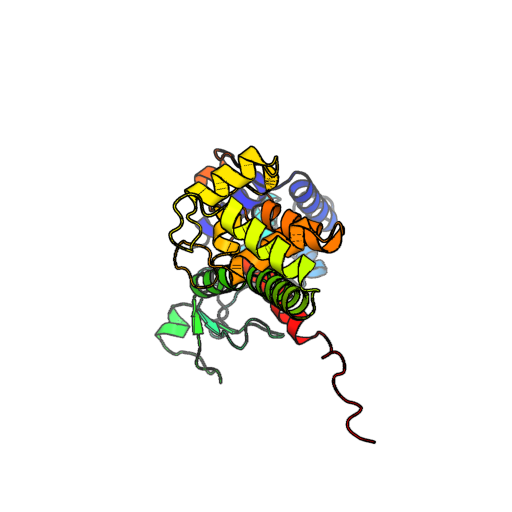
ATOM 1575 C C . MET A 1 193 ? -22.508 7.762 21.150 1.00 85.94 193 MET A C 1
ATOM 1577 O O . MET A 1 193 ? -22.091 8.907 21.324 1.00 85.94 193 MET A O 1
ATOM 1581 N N . THR A 1 194 ? -23.629 7.498 20.487 1.00 84.94 194 THR A N 1
ATOM 1582 C CA . THR A 1 194 ? -24.474 8.540 19.907 1.00 84.94 194 THR A CA 1
ATOM 1583 C C . THR A 1 194 ? -25.175 9.343 20.999 1.00 84.94 194 THR A C 1
ATOM 1585 O O . THR A 1 194 ? -25.184 10.572 20.943 1.00 84.94 194 THR A O 1
ATOM 1588 N N . GLN A 1 195 ? -25.717 8.667 22.014 1.00 86.75 195 GLN A N 1
ATOM 1589 C CA . GLN A 1 195 ? -26.428 9.300 23.124 1.00 86.75 195 GLN A CA 1
ATOM 1590 C C . GLN A 1 195 ? -25.518 10.186 23.985 1.00 86.75 195 GLN A C 1
ATOM 1592 O O . GLN A 1 195 ? -25.925 11.271 24.395 1.00 86.75 195 GLN A O 1
ATOM 1597 N N . GLU A 1 196 ? -24.283 9.756 24.228 1.00 81.25 196 GLU A N 1
ATOM 1598 C CA . GLU A 1 196 ? -23.315 10.477 25.061 1.00 81.25 196 GLU A CA 1
ATOM 1599 C C . GLU A 1 196 ? -22.546 11.579 24.305 1.00 81.25 196 GLU A C 1
ATOM 1601 O O . GLU A 1 196 ? -21.685 12.244 24.880 1.00 81.25 196 GLU A O 1
ATOM 1606 N N . GLY A 1 197 ? -22.838 11.793 23.017 1.00 75.88 197 GLY A N 1
ATOM 1607 C CA . GLY A 1 197 ? -22.213 12.841 22.205 1.00 75.88 197 GLY A CA 1
ATOM 1608 C C . GLY A 1 197 ? -20.852 12.474 21.602 1.00 75.88 197 GLY A C 1
ATOM 1609 O O . GLY A 1 197 ? -20.235 13.312 20.944 1.00 75.88 197 GLY A O 1
ATOM 1610 N N . TYR A 1 198 ? -20.404 11.221 21.724 1.00 75.81 198 TYR A N 1
ATOM 1611 C CA . TYR A 1 198 ? -19.186 10.695 21.089 1.00 75.81 198 TYR A CA 1
ATOM 1612 C C . TYR A 1 198 ? -19.441 10.226 19.655 1.00 75.81 198 TYR A C 1
ATOM 1614 O O . TYR A 1 198 ? -18.988 9.162 19.235 1.00 75.81 198 TYR A O 1
ATOM 1622 N N . SER A 1 199 ? -20.156 11.033 18.874 1.00 71.81 199 SER A N 1
ATOM 1623 C CA . SER A 1 199 ? -20.497 10.729 17.476 1.00 71.81 199 SER A CA 1
ATOM 1624 C C . SER A 1 199 ? -19.273 10.360 16.627 1.00 71.81 199 SER A C 1
ATOM 1626 O O . SER A 1 199 ? -19.359 9.461 15.797 1.00 71.81 199 SER A O 1
ATOM 1628 N N . GLN A 1 200 ? -18.113 10.965 16.904 1.00 67.50 200 GLN A N 1
ATOM 1629 C CA . GLN A 1 200 ? -16.849 10.656 16.224 1.00 67.50 200 GLN A CA 1
ATOM 1630 C C . GLN A 1 200 ? -16.385 9.205 16.443 1.00 67.50 200 GLN A C 1
ATOM 1632 O O . GLN A 1 200 ? -15.802 8.603 15.544 1.00 67.50 200 GLN A O 1
ATOM 1637 N N . MET A 1 201 ? -16.679 8.635 17.615 1.00 69.94 201 MET A N 1
ATOM 1638 C CA . MET A 1 201 ? -16.339 7.262 18.008 1.00 69.94 201 MET A CA 1
ATOM 1639 C C . MET A 1 201 ? -17.489 6.277 17.739 1.00 69.94 201 MET A C 1
ATOM 1641 O O . MET A 1 201 ? -17.302 5.069 17.870 1.00 69.94 201 MET A O 1
ATOM 1645 N N . SER A 1 202 ? -18.667 6.766 17.329 1.00 79.50 202 SER A N 1
ATOM 1646 C CA . SER A 1 202 ? -19.846 5.965 16.966 1.00 79.50 202 SER A CA 1
ATOM 1647 C C . SER A 1 202 ? -19.681 5.327 15.579 1.00 79.50 202 SER A C 1
ATOM 1649 O O . SER A 1 202 ? -20.451 5.562 14.647 1.00 79.50 202 SER A O 1
ATOM 1651 N N . LYS A 1 203 ? -18.613 4.544 15.410 1.00 77.31 203 LYS A N 1
ATOM 1652 C CA . LYS A 1 203 ? -18.255 3.878 14.156 1.00 77.31 203 LYS A CA 1
ATOM 1653 C C . LYS A 1 203 ? -18.105 2.370 14.393 1.00 77.31 203 LYS A C 1
ATOM 1655 O O . LYS A 1 203 ? -17.344 1.984 15.282 1.00 77.31 203 LYS A O 1
ATOM 1660 N N . PRO A 1 204 ? -18.735 1.498 13.578 1.00 79.69 204 PRO A N 1
ATOM 1661 C CA . PRO A 1 204 ? -18.541 0.046 13.670 1.00 79.69 204 PRO A CA 1
ATOM 1662 C C . PRO A 1 204 ? -17.081 -0.402 13.543 1.00 79.69 204 PRO A C 1
ATOM 1664 O O . PRO A 1 204 ? -16.711 -1.474 14.003 1.00 79.69 204 PRO A O 1
ATOM 1667 N N . GLN A 1 205 ? -16.247 0.408 12.895 1.00 74.25 205 GLN A N 1
ATOM 1668 C CA . GLN A 1 205 ? -14.810 0.191 12.763 1.00 74.25 205 GLN A CA 1
ATOM 1669 C C . GLN A 1 205 ? -14.119 0.242 14.123 1.00 74.25 205 GLN A C 1
ATOM 1671 O O . GLN A 1 205 ? -13.378 -0.668 14.462 1.00 74.25 205 GLN A O 1
ATOM 1676 N N . PHE A 1 206 ? -14.401 1.278 14.912 1.00 79.88 206 PHE A N 1
ATOM 1677 C CA . PHE A 1 206 ? -13.777 1.449 16.217 1.00 79.88 206 PHE A CA 1
ATOM 1678 C C . PHE A 1 206 ? -14.211 0.350 17.195 1.00 79.88 206 PHE A C 1
ATOM 1680 O O . PHE A 1 206 ? -13.401 -0.122 17.980 1.00 79.88 206 PHE A O 1
ATOM 1687 N N . PHE A 1 207 ? -15.449 -0.140 17.072 1.00 86.38 207 PHE A N 1
ATOM 1688 C CA . PHE A 1 207 ? -15.892 -1.347 17.771 1.00 86.38 207 PHE A CA 1
ATOM 1689 C C . PHE A 1 207 ? -15.013 -2.564 17.440 1.00 86.38 207 PHE A C 1
ATOM 1691 O O . PHE A 1 207 ? -14.557 -3.244 18.348 1.00 86.38 207 PHE A O 1
ATOM 1698 N N . ARG A 1 208 ? -14.721 -2.813 16.156 1.00 84.06 208 ARG A N 1
ATOM 1699 C CA . ARG A 1 208 ? -13.867 -3.943 15.740 1.00 84.06 208 ARG A CA 1
ATOM 1700 C C . ARG A 1 208 ? -12.423 -3.833 16.225 1.00 84.06 208 ARG A C 1
ATOM 1702 O O . ARG A 1 208 ? -11.781 -4.851 16.410 1.00 84.06 208 ARG A O 1
ATOM 1709 N N . GLU A 1 209 ? -11.909 -2.619 16.390 1.00 80.12 209 GLU A N 1
ATOM 1710 C CA . GLU A 1 209 ? -10.570 -2.404 16.956 1.00 80.12 209 GLU A CA 1
ATOM 1711 C C . GLU A 1 209 ? -10.529 -2.726 18.459 1.00 80.12 209 GLU A C 1
ATOM 1713 O O . GLU A 1 209 ? -9.496 -3.138 18.983 1.00 80.12 209 GLU A O 1
ATOM 1718 N N . LEU A 1 210 ? -11.650 -2.533 19.161 1.00 85.50 210 LEU A N 1
ATOM 1719 C CA . LEU A 1 210 ? -11.787 -2.900 20.570 1.00 85.50 210 LEU A CA 1
ATOM 1720 C C . LEU A 1 210 ? -12.007 -4.411 20.755 1.00 85.50 210 LEU A C 1
ATOM 1722 O O . LEU A 1 210 ? -11.491 -4.952 21.726 1.00 85.50 210 LEU A O 1
ATOM 1726 N N . ASP A 1 211 ? -12.728 -5.060 19.834 1.00 89.00 211 ASP A N 1
ATOM 1727 C CA . ASP A 1 211 ? -13.011 -6.506 19.795 1.00 89.00 211 ASP A CA 1
ATOM 1728 C C . ASP A 1 211 ? -11.776 -7.297 19.334 1.00 89.00 211 ASP A C 1
ATOM 1730 O O . ASP A 1 211 ? -11.572 -7.578 18.148 1.00 89.00 211 ASP A O 1
ATOM 1734 N N . LYS A 1 212 ? -10.902 -7.625 20.281 1.00 80.94 212 LYS A N 1
ATOM 1735 C CA . LYS A 1 212 ? -9.626 -8.292 20.013 1.00 80.94 212 LYS A CA 1
ATOM 1736 C C . LYS A 1 212 ? -9.785 -9.778 19.770 1.00 80.94 212 LYS A C 1
ATOM 1738 O O . LYS A 1 212 ? -8.986 -10.362 19.033 1.00 80.94 212 LYS A O 1
ATOM 1743 N N . ASP A 1 213 ? -10.742 -10.397 20.452 1.00 84.19 213 ASP A N 1
ATOM 1744 C CA . ASP A 1 213 ? -10.983 -11.831 20.343 1.00 84.19 213 ASP A CA 1
ATOM 1745 C C . ASP A 1 213 ? -11.878 -12.190 19.143 1.00 84.19 213 ASP A C 1
ATOM 1747 O O . ASP A 1 213 ? -11.952 -13.361 18.755 1.00 84.19 213 ASP A O 1
ATOM 1751 N N . GLY A 1 214 ? -12.466 -11.185 18.485 1.00 85.00 214 GLY A N 1
ATOM 1752 C CA . GLY A 1 214 ? -13.270 -11.328 17.276 1.00 85.00 214 GLY A CA 1
ATOM 1753 C C . GLY A 1 214 ? -14.640 -11.938 17.555 1.00 85.00 214 GLY A C 1
ATOM 1754 O O . GLY A 1 214 ? -15.233 -12.562 16.664 1.00 85.00 214 GLY A O 1
ATOM 1755 N N . THR A 1 215 ? -15.143 -11.809 18.783 1.00 89.50 215 THR A N 1
ATOM 1756 C CA . THR A 1 215 ? -16.437 -12.367 19.192 1.00 89.50 215 THR A CA 1
ATOM 1757 C C . THR A 1 215 ? -17.629 -11.577 18.662 1.00 89.50 215 THR A C 1
ATOM 1759 O O . THR A 1 215 ? -18.761 -12.057 18.748 1.00 89.50 215 THR A O 1
ATOM 1762 N N . ASN A 1 216 ? -17.404 -10.418 18.036 1.00 87.50 216 ASN A N 1
ATOM 1763 C CA . ASN A 1 216 ? -18.416 -9.430 17.645 1.00 87.50 216 ASN A CA 1
ATOM 1764 C C . ASN A 1 216 ? -19.191 -8.855 18.839 1.00 87.50 216 ASN A C 1
ATOM 1766 O O . ASN A 1 216 ? -20.306 -8.346 18.688 1.00 87.50 216 ASN A O 1
ATOM 1770 N N . THR A 1 217 ? -18.591 -8.927 20.022 1.00 94.56 217 THR A N 1
ATOM 1771 C CA . THR A 1 217 ? -19.094 -8.383 21.282 1.00 94.56 217 THR A CA 1
ATOM 1772 C C . THR A 1 217 ? -17.914 -7.847 22.073 1.00 94.56 217 THR A C 1
ATOM 1774 O O . THR A 1 217 ? -16.858 -8.452 21.992 1.00 94.56 217 THR A O 1
ATOM 1777 N N . LEU A 1 218 ? -18.080 -6.779 22.856 1.00 95.12 218 LEU A N 1
ATOM 1778 C CA . LEU A 1 218 ? -17.003 -6.313 23.735 1.00 95.12 218 LEU A CA 1
ATOM 1779 C C . LEU A 1 218 ? -17.182 -6.862 25.141 1.00 95.12 218 LEU A C 1
ATOM 1781 O O . LEU A 1 218 ? -18.251 -6.705 25.742 1.00 95.12 218 LEU A O 1
ATOM 1785 N N . ASP A 1 219 ? -16.133 -7.467 25.679 1.00 95.00 219 ASP A N 1
ATOM 1786 C CA . ASP A 1 219 ? -16.074 -7.822 27.090 1.00 95.00 219 ASP A CA 1
ATOM 1787 C C . ASP A 1 219 ? -15.606 -6.649 27.971 1.00 95.00 219 ASP A C 1
ATOM 1789 O O . ASP A 1 219 ? -15.349 -5.527 27.520 1.00 95.00 219 ASP A O 1
ATOM 1793 N N . PHE A 1 220 ? -15.537 -6.890 29.280 1.00 94.44 220 PHE A N 1
ATOM 1794 C CA . PHE A 1 220 ? -15.143 -5.856 30.230 1.00 94.44 220 PHE A CA 1
ATOM 1795 C C . PHE A 1 220 ? -13.717 -5.336 29.995 1.00 94.44 220 PHE A C 1
ATOM 1797 O O . PHE A 1 220 ? -13.492 -4.134 30.137 1.00 94.44 220 PHE A O 1
ATOM 1804 N N . GLU A 1 221 ? -12.762 -6.205 29.648 1.00 91.62 221 GLU A N 1
ATOM 1805 C CA . GLU A 1 221 ? -11.357 -5.841 29.437 1.00 91.62 221 GLU A CA 1
ATOM 1806 C C . GLU A 1 221 ? -11.193 -4.993 28.170 1.00 91.62 221 GLU A C 1
ATOM 1808 O O . GLU A 1 221 ? -10.482 -3.985 28.175 1.00 91.62 221 GLU A O 1
ATOM 1813 N N . GLU A 1 222 ? -11.926 -5.322 27.111 1.00 92.81 222 GLU A N 1
ATOM 1814 C CA . GLU A 1 222 ? -11.943 -4.568 25.856 1.00 92.81 222 GLU A CA 1
ATOM 1815 C C . GLU A 1 222 ? -12.519 -3.157 26.052 1.00 92.81 222 GLU A C 1
ATOM 1817 O O . GLU A 1 222 ? -11.944 -2.162 25.5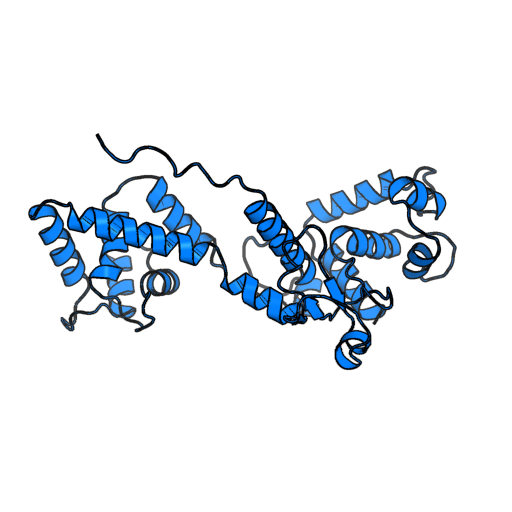87 1.00 92.81 222 GLU A O 1
ATOM 1822 N N . VAL A 1 223 ? -13.579 -3.032 26.860 1.00 92.75 223 VAL A N 1
ATOM 1823 C CA . VAL A 1 223 ? -14.189 -1.742 27.228 1.00 92.75 223 VAL A CA 1
ATOM 1824 C C . VAL A 1 223 ? -13.272 -0.878 28.110 1.00 92.75 223 VAL A C 1
ATOM 1826 O O . VAL A 1 223 ? -13.403 0.353 28.098 1.00 92.75 223 VAL A O 1
ATOM 1829 N N . LEU A 1 224 ? -12.289 -1.448 28.824 1.00 89.94 224 LEU A N 1
ATOM 1830 C CA . LEU A 1 224 ? -11.329 -0.650 29.609 1.00 89.94 224 LEU A CA 1
ATOM 1831 C C . LEU A 1 224 ? -10.545 0.327 28.737 1.00 89.94 224 LEU A C 1
ATOM 1833 O O . LEU A 1 224 ? -10.247 1.436 29.184 1.00 89.94 224 LEU A O 1
ATOM 1837 N N . THR A 1 225 ? -10.234 -0.059 27.499 1.00 87.56 225 THR A N 1
ATOM 1838 C CA . THR A 1 225 ? -9.524 0.799 26.542 1.00 87.56 225 THR A CA 1
ATOM 1839 C C . THR A 1 225 ? -10.329 2.061 26.260 1.00 87.56 225 THR A C 1
ATOM 1841 O O . THR A 1 225 ? -9.817 3.176 26.361 1.00 87.56 225 THR A O 1
ATOM 1844 N N . LEU A 1 226 ? -11.626 1.897 26.011 1.00 87.00 226 LEU A N 1
ATOM 1845 C CA . LEU A 1 226 ? -12.541 3.007 25.799 1.00 87.00 226 LEU A CA 1
ATOM 1846 C C . LEU A 1 226 ? -12.693 3.883 27.053 1.00 87.00 226 LEU A C 1
ATOM 1848 O O . LEU A 1 226 ? -12.661 5.113 26.969 1.00 87.00 226 LEU A O 1
ATOM 1852 N N . PHE A 1 227 ? -12.839 3.262 28.223 1.00 86.56 227 PHE A N 1
ATOM 1853 C CA . PHE A 1 227 ? -12.926 3.980 29.492 1.00 86.56 227 PHE A CA 1
ATOM 1854 C C . PHE A 1 227 ? -11.664 4.806 29.770 1.00 86.56 227 PHE A C 1
ATOM 1856 O O . PHE A 1 227 ? -11.761 5.955 30.201 1.00 86.56 227 PHE A O 1
ATOM 1863 N N . TYR A 1 228 ? -10.485 4.243 29.498 1.00 83.31 228 TYR A N 1
ATOM 1864 C CA . TYR A 1 228 ? -9.201 4.924 29.628 1.00 83.31 228 TYR A CA 1
ATOM 1865 C C . TYR A 1 228 ? -9.120 6.145 28.706 1.00 83.31 228 TYR A C 1
ATOM 1867 O O . TYR A 1 228 ? -8.808 7.236 29.183 1.00 83.31 228 TYR A O 1
ATOM 1875 N N . VAL A 1 229 ? -9.486 5.991 27.429 1.00 78.56 229 VAL A N 1
ATOM 1876 C CA . VAL A 1 229 ? -9.522 7.089 26.448 1.00 78.56 229 VAL A CA 1
ATOM 1877 C C . VAL A 1 229 ? -10.447 8.218 26.901 1.00 78.56 229 VAL A C 1
ATOM 1879 O O . VAL A 1 229 ? -10.047 9.376 26.869 1.00 78.56 229 VAL A O 1
ATOM 1882 N N . ARG A 1 230 ? -11.658 7.901 27.382 1.00 78.19 230 ARG A N 1
ATOM 1883 C CA . ARG A 1 230 ? -12.597 8.917 27.890 1.00 78.19 230 ARG A CA 1
ATOM 1884 C C . ARG A 1 230 ? -12.025 9.687 29.081 1.00 78.19 230 ARG A C 1
ATOM 1886 O O . ARG A 1 230 ? -12.336 10.859 29.268 1.00 78.19 230 ARG A O 1
ATOM 1893 N N . ARG A 1 231 ? -11.275 9.009 29.950 1.00 73.50 231 ARG A N 1
ATOM 1894 C CA . ARG A 1 231 ? -10.855 9.565 31.240 1.00 73.50 231 ARG A CA 1
ATOM 1895 C C . ARG A 1 231 ? -9.553 10.351 31.162 1.00 73.50 231 ARG A C 1
ATOM 1897 O O . ARG A 1 231 ? -9.349 11.268 31.955 1.00 73.50 231 ARG A O 1
ATOM 1904 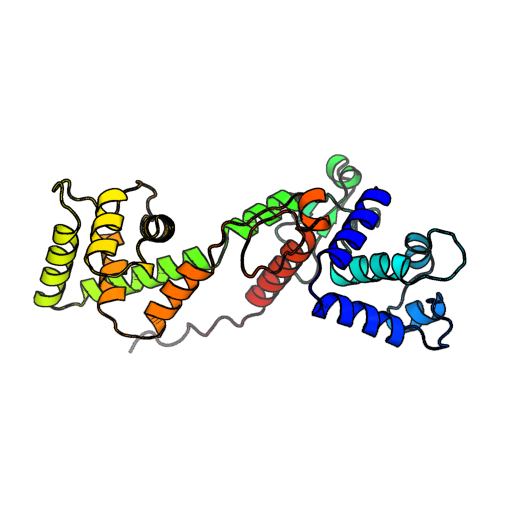N N . VAL A 1 232 ? -8.662 9.961 30.258 1.00 64.88 232 VAL A N 1
ATOM 1905 C CA . VAL A 1 232 ? -7.421 10.682 29.998 1.00 64.88 232 VAL A CA 1
ATOM 1906 C C . VAL A 1 232 ? -7.729 11.766 28.973 1.00 64.88 232 VAL A C 1
ATOM 1908 O O . VAL A 1 232 ? -7.620 11.551 27.771 1.00 64.88 232 VAL A O 1
ATOM 1911 N N . GLU A 1 233 ? -8.102 12.954 29.455 1.00 51.50 233 GLU A N 1
ATOM 1912 C CA . GLU A 1 233 ? -8.082 14.178 28.646 1.00 51.50 233 GLU A CA 1
ATOM 1913 C C . GLU A 1 233 ? -6.625 14.505 28.290 1.00 51.50 233 GLU A C 1
ATOM 1915 O O . GLU A 1 233 ? -5.936 15.279 28.953 1.00 51.50 233 GLU A O 1
ATOM 1920 N N . GLY A 1 234 ? -6.110 13.831 27.268 1.00 45.78 234 GLY A N 1
ATOM 1921 C CA . GLY A 1 234 ? -4.739 13.963 26.817 1.00 45.78 234 GLY A CA 1
ATOM 1922 C C . GLY A 1 234 ? -4.685 13.832 25.309 1.00 45.78 234 GLY A C 1
ATOM 1923 O O . GLY A 1 234 ? -5.134 12.832 24.749 1.00 45.78 234 GLY A O 1
ATOM 1924 N N . ALA A 1 235 ? -4.087 14.830 24.658 1.00 45.69 235 ALA A N 1
ATOM 1925 C CA . ALA A 1 235 ? -3.936 14.876 23.208 1.00 45.69 235 ALA A CA 1
ATOM 1926 C C . ALA A 1 235 ? -3.313 13.593 22.627 1.00 45.69 235 ALA A C 1
ATOM 1928 O O . ALA A 1 235 ? -3.614 13.261 21.497 1.00 45.69 235 ALA A O 1
ATOM 1929 N N . SER A 1 236 ? -2.511 12.840 23.394 1.00 51.97 236 SER A N 1
ATOM 1930 C CA . SER A 1 236 ? -1.878 11.591 22.942 1.00 51.97 236 SER A CA 1
ATOM 1931 C C . SER A 1 236 ? -2.872 10.439 22.721 1.00 51.97 236 SER A C 1
ATOM 1933 O O . SER A 1 236 ? -2.929 9.888 21.627 1.00 51.97 236 SER A O 1
ATOM 1935 N N . ALA A 1 237 ? -3.713 10.101 23.709 1.00 56.22 237 ALA A N 1
ATOM 1936 C CA . ALA A 1 237 ? -4.683 9.008 23.565 1.00 56.22 237 ALA A CA 1
ATOM 1937 C C . ALA A 1 237 ? -5.769 9.353 22.534 1.00 56.22 237 ALA A C 1
ATOM 1939 O O . ALA A 1 237 ? -6.134 8.522 21.704 1.00 56.22 237 ALA A O 1
ATOM 1940 N N . MET A 1 238 ? -6.223 10.611 22.536 1.00 56.62 238 MET A N 1
ATOM 1941 C CA . MET A 1 238 ? -7.166 11.114 21.539 1.00 56.62 238 MET A CA 1
ATOM 1942 C C . MET A 1 238 ? -6.549 11.233 20.145 1.00 56.62 238 MET A C 1
ATOM 1944 O O . MET A 1 238 ? -7.263 10.995 19.183 1.00 56.62 238 MET A O 1
ATOM 1948 N N . ALA A 1 239 ? -5.255 11.541 20.005 1.00 55.38 239 ALA A N 1
ATOM 1949 C CA . ALA A 1 239 ? -4.575 11.526 18.709 1.00 55.38 239 ALA A CA 1
ATOM 1950 C C . ALA A 1 239 ? -4.446 10.109 18.157 1.00 55.38 239 ALA A C 1
ATOM 1952 O O . ALA A 1 239 ? -4.625 9.934 16.962 1.00 55.38 239 ALA A O 1
ATOM 1953 N N . VAL A 1 240 ? -4.197 9.096 18.995 1.00 58.62 240 VAL A N 1
ATOM 1954 C CA . VAL A 1 240 ? -4.205 7.699 18.531 1.00 58.62 240 VAL A CA 1
ATOM 1955 C C . VAL A 1 240 ? -5.608 7.300 18.073 1.00 58.62 240 VAL A C 1
ATOM 1957 O O . VAL A 1 240 ? -5.753 6.721 17.006 1.00 58.62 240 VAL A O 1
ATOM 1960 N N . VAL A 1 241 ? -6.657 7.660 18.818 1.00 59.91 241 VAL A N 1
ATOM 1961 C CA . VAL A 1 241 ? -8.044 7.369 18.414 1.00 59.91 241 VAL A CA 1
ATOM 1962 C C . VAL A 1 241 ? -8.460 8.157 17.171 1.00 59.91 241 VAL A C 1
ATOM 1964 O O . VAL A 1 241 ? -9.059 7.578 16.274 1.00 59.91 241 VAL A O 1
ATOM 1967 N N . ALA A 1 242 ? -8.129 9.445 17.074 1.00 57.22 242 ALA A N 1
ATOM 1968 C CA . ALA A 1 242 ? -8.389 10.262 15.890 1.00 57.22 242 ALA A CA 1
ATOM 1969 C C . ALA A 1 242 ? -7.634 9.718 14.674 1.00 57.22 242 ALA A C 1
ATOM 1971 O O . ALA A 1 242 ? -8.252 9.500 13.639 1.00 57.22 242 ALA A O 1
ATOM 1972 N N . PHE A 1 243 ? -6.350 9.382 14.837 1.00 53.84 243 PHE A N 1
ATOM 1973 C CA . PHE A 1 243 ? -5.556 8.706 13.818 1.00 53.84 243 PHE A CA 1
ATOM 1974 C C . PHE A 1 243 ? -6.240 7.417 13.370 1.00 53.84 243 PHE A C 1
ATOM 1976 O O . PHE A 1 243 ? -6.457 7.272 12.186 1.00 53.84 243 PHE A O 1
ATOM 1983 N N . LEU A 1 244 ? -6.693 6.543 14.273 1.00 55.19 244 LEU A N 1
ATOM 1984 C CA . LEU A 1 244 ? -7.406 5.308 13.909 1.00 55.19 244 LEU A CA 1
ATOM 1985 C C . LEU A 1 244 ? -8.763 5.555 13.221 1.00 55.19 244 LEU A C 1
ATOM 1987 O O . LEU A 1 244 ? -9.181 4.781 12.359 1.00 55.19 244 LEU A O 1
ATOM 1991 N N . LEU A 1 245 ? -9.472 6.624 13.592 1.00 53.88 245 LEU A N 1
ATOM 1992 C CA . LEU A 1 245 ? -10.754 7.010 12.992 1.00 53.88 245 LEU A CA 1
ATOM 1993 C C . LEU A 1 245 ? -10.599 7.688 11.620 1.00 53.88 245 LEU A C 1
ATOM 1995 O O . LEU A 1 245 ? -11.580 7.708 10.867 1.00 53.88 245 LEU A O 1
ATOM 1999 N N . GLU A 1 246 ? -9.419 8.245 11.331 1.00 48.44 246 GLU A N 1
ATOM 2000 C CA . GLU A 1 246 ? -9.032 8.928 10.087 1.00 48.44 246 GLU A CA 1
ATOM 2001 C C . GLU A 1 246 ? -8.215 8.024 9.144 1.00 48.44 246 GLU A C 1
ATOM 2003 O O . GLU A 1 246 ? -8.346 8.130 7.928 1.00 48.44 246 GLU A O 1
ATOM 2008 N N . SER A 1 247 ? -7.412 7.099 9.676 1.00 47.72 247 SER A N 1
ATOM 2009 C CA . SER A 1 247 ? -6.462 6.271 8.921 1.00 47.72 247 SER A CA 1
ATOM 2010 C C . SER A 1 247 ? -7.092 5.037 8.288 1.00 47.72 247 SER A C 1
ATOM 2012 O O . SER A 1 247 ? -6.475 4.428 7.420 1.00 47.72 247 SER A O 1
ATOM 2014 N N . ASN A 1 248 ? -8.321 4.676 8.667 1.00 46.19 248 ASN A N 1
ATOM 2015 C CA . ASN A 1 248 ? -8.963 3.447 8.206 1.00 46.19 248 ASN A CA 1
ATOM 2016 C C . ASN A 1 248 ? -10.026 3.686 7.123 1.00 46.19 248 ASN A C 1
ATOM 2018 O O . ASN A 1 248 ? -11.161 3.199 7.184 1.00 46.19 248 ASN A O 1
ATOM 2022 N N . ALA A 1 249 ? -9.615 4.391 6.065 1.00 45.28 249 ALA A N 1
ATOM 2023 C CA . ALA A 1 249 ? -10.143 4.084 4.747 1.00 45.28 249 ALA A CA 1
ATOM 2024 C C . ALA A 1 249 ? -9.821 2.607 4.487 1.00 45.28 249 ALA A C 1
ATOM 2026 O O . ALA A 1 249 ? -8.663 2.242 4.286 1.00 45.28 249 ALA A O 1
ATOM 2027 N N . HIS A 1 250 ? -10.842 1.742 4.517 1.00 51.00 250 HIS A N 1
ATOM 2028 C CA . HIS A 1 250 ? -10.728 0.421 3.908 1.00 51.00 250 HIS A CA 1
ATOM 2029 C C . HIS A 1 250 ? -10.008 0.598 2.586 1.00 51.00 250 HIS A C 1
ATOM 2031 O O . HIS A 1 250 ? -10.372 1.487 1.818 1.00 51.00 250 HIS A O 1
ATOM 2037 N N . SER A 1 251 ? -8.981 -0.211 2.347 1.00 55.66 251 SER A N 1
ATOM 2038 C CA . SER A 1 251 ? -8.160 -0.050 1.167 1.00 55.66 251 SER A CA 1
ATOM 2039 C C . SER A 1 251 ? -9.053 -0.085 -0.080 1.00 55.66 251 SER A C 1
ATOM 2041 O O . SER A 1 251 ? -9.562 -1.139 -0.465 1.00 55.66 251 SER A O 1
ATOM 2043 N N . PHE A 1 252 ? -9.321 1.088 -0.646 1.00 56.53 252 PHE A N 1
ATOM 2044 C CA . PHE A 1 252 ? -10.312 1.269 -1.691 1.00 56.53 252 PHE A CA 1
ATOM 2045 C C . PHE A 1 252 ? -9.609 1.044 -3.021 1.00 56.53 252 PHE A C 1
ATOM 2047 O O . PHE A 1 252 ? -8.805 1.857 -3.473 1.00 56.53 252 PHE A O 1
ATOM 2054 N N . CYS A 1 253 ? -9.845 -0.122 -3.614 1.00 63.94 253 CYS A N 1
ATOM 2055 C CA . CYS A 1 253 ? -9.301 -0.448 -4.920 1.00 63.94 253 CYS A CA 1
ATOM 2056 C C . CYS A 1 253 ? -10.236 0.087 -6.002 1.00 63.94 253 CYS A C 1
ATOM 2058 O O . CYS A 1 253 ? -11.426 -0.225 -6.024 1.00 63.94 253 CYS A O 1
ATOM 2060 N N . VAL A 1 254 ? -9.674 0.850 -6.931 1.00 66.19 254 VAL A N 1
ATOM 2061 C CA . VAL A 1 254 ? -10.371 1.332 -8.121 1.00 66.19 254 VAL A CA 1
ATOM 2062 C C . VAL A 1 254 ? -9.818 0.562 -9.312 1.00 66.19 254 VAL A C 1
ATOM 2064 O O . VAL A 1 254 ? -8.610 0.337 -9.398 1.00 66.19 254 VAL A O 1
ATOM 2067 N N . CYS A 1 255 ? -10.684 0.104 -10.218 1.00 68.56 255 CYS A N 1
ATOM 2068 C CA . CYS A 1 255 ? -10.198 -0.509 -11.450 1.00 68.56 255 CYS A CA 1
ATOM 2069 C C . CYS A 1 255 ? -9.523 0.543 -12.343 1.00 68.56 255 CYS A C 1
ATOM 2071 O O . CYS A 1 255 ? -9.745 1.746 -12.190 1.00 68.56 255 CYS A O 1
ATOM 2073 N N . PHE A 1 256 ? -8.731 0.072 -13.305 1.00 62.34 256 PHE A N 1
ATOM 2074 C CA . PHE A 1 256 ? -8.030 0.927 -14.261 1.00 62.34 256 PHE A CA 1
ATOM 2075 C C . PHE A 1 256 ? -8.957 1.960 -14.927 1.00 62.34 256 PHE A C 1
ATOM 2077 O O . PHE A 1 256 ? -8.651 3.152 -14.921 1.00 62.34 256 PHE A O 1
ATOM 2084 N N . ASP A 1 257 ? -10.115 1.522 -15.428 1.00 66.81 257 ASP A N 1
ATOM 2085 C CA . ASP A 1 257 ? -11.056 2.395 -16.136 1.00 66.81 257 ASP A CA 1
ATOM 2086 C C . ASP A 1 257 ? -11.686 3.447 -15.222 1.00 66.81 257 ASP A C 1
ATOM 2088 O O . ASP A 1 257 ? -11.827 4.605 -15.615 1.00 66.81 257 ASP A O 1
ATOM 2092 N N . CYS A 1 258 ? -12.042 3.071 -13.992 1.00 71.75 258 CYS A N 1
ATOM 2093 C CA . CYS A 1 258 ? -12.623 4.012 -13.043 1.00 71.75 258 CYS A CA 1
ATOM 2094 C C . CYS A 1 258 ? -11.600 5.059 -12.587 1.00 71.75 258 CYS A C 1
ATOM 2096 O O . CYS A 1 258 ? -11.961 6.224 -12.431 1.00 71.75 258 CYS A O 1
ATOM 2098 N N . TYR A 1 259 ? -10.336 4.660 -12.404 1.00 69.94 259 TYR A N 1
ATOM 2099 C CA . TYR A 1 259 ? -9.260 5.572 -12.018 1.00 69.94 259 TYR A CA 1
ATOM 2100 C C . TYR A 1 259 ? -8.940 6.551 -13.152 1.00 69.94 259 TYR A C 1
ATOM 2102 O O . TYR A 1 259 ? -9.002 7.759 -12.956 1.00 69.94 259 TYR A O 1
ATOM 2110 N N . ARG A 1 260 ? -8.712 6.040 -14.370 1.00 66.56 260 ARG A N 1
ATOM 2111 C CA . ARG A 1 260 ? -8.409 6.858 -15.557 1.00 66.56 260 ARG A CA 1
ATOM 2112 C C . ARG A 1 260 ? -9.483 7.909 -15.850 1.00 66.56 260 ARG A C 1
ATOM 2114 O O . ARG A 1 260 ? -9.153 8.989 -16.327 1.00 66.56 260 ARG A O 1
ATOM 2121 N N . ASN A 1 261 ? -10.752 7.577 -15.625 1.00 68.25 261 ASN A N 1
ATOM 2122 C CA . ASN A 1 261 ? -11.876 8.456 -15.947 1.00 68.25 261 ASN A CA 1
ATOM 2123 C C . ASN A 1 261 ? -12.380 9.275 -14.744 1.00 68.25 261 ASN A C 1
ATOM 2125 O O . ASN A 1 261 ? -13.389 9.964 -14.879 1.00 68.25 261 ASN A O 1
ATOM 2129 N N . ASN A 1 262 ? -11.715 9.205 -13.582 1.00 66.69 262 ASN A N 1
ATOM 2130 C CA . ASN A 1 262 ? -12.143 9.861 -12.340 1.00 66.69 262 ASN A 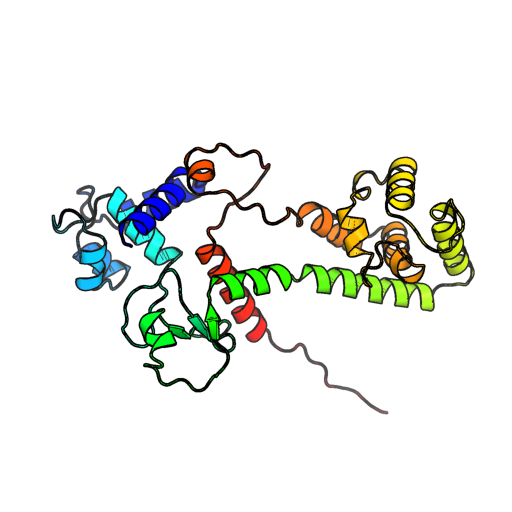CA 1
ATOM 2131 C C . ASN A 1 262 ? -13.609 9.556 -11.957 1.00 66.69 262 ASN A C 1
ATOM 2133 O O . ASN A 1 262 ? -14.322 10.410 -11.436 1.00 66.69 262 ASN A O 1
ATOM 2137 N N . THR A 1 263 ? -14.090 8.334 -12.216 1.00 72.31 263 THR A N 1
ATOM 2138 C CA . THR A 1 263 ? -15.495 7.939 -11.984 1.00 72.31 263 THR A CA 1
ATOM 2139 C C . THR A 1 263 ? -15.709 7.255 -10.632 1.00 72.31 263 THR A C 1
ATOM 2141 O O . THR A 1 263 ? -16.531 6.345 -10.511 1.00 72.31 263 THR A O 1
ATOM 2144 N N . TYR A 1 264 ? -14.952 7.650 -9.611 1.00 70.00 264 TYR A N 1
ATOM 2145 C CA . TYR A 1 264 ? -15.039 7.117 -8.251 1.00 70.00 264 TYR A CA 1
ATOM 2146 C C . TYR A 1 264 ? -15.368 8.236 -7.255 1.00 70.00 264 TYR A C 1
ATOM 2148 O O . TYR A 1 264 ? -15.038 9.396 -7.479 1.00 70.00 264 TYR A O 1
ATOM 2156 N N . ILE A 1 265 ? -16.020 7.888 -6.142 1.00 62.09 265 ILE A N 1
ATOM 2157 C CA . ILE A 1 265 ? -16.360 8.836 -5.073 1.00 62.09 265 ILE A CA 1
ATOM 2158 C C . ILE A 1 265 ? -15.596 8.416 -3.820 1.00 62.09 265 ILE A C 1
ATOM 2160 O O . ILE A 1 265 ? -15.979 7.460 -3.149 1.00 62.09 265 ILE A O 1
ATOM 2164 N N . HIS A 1 266 ? -14.497 9.113 -3.537 1.00 61.00 266 HIS A N 1
ATOM 2165 C CA . HIS A 1 266 ? -13.722 8.952 -2.310 1.00 61.00 266 HIS A CA 1
ATOM 2166 C C . HIS A 1 266 ? -13.055 10.288 -1.951 1.00 61.00 266 HIS A C 1
ATOM 2168 O O . HIS A 1 266 ? -12.352 10.862 -2.782 1.00 61.00 266 HIS A O 1
ATOM 2174 N N . GLU A 1 267 ? -13.287 10.804 -0.742 1.00 48.53 267 GLU A N 1
ATOM 2175 C CA . GLU A 1 267 ? -12.743 12.100 -0.307 1.00 48.53 267 GLU A CA 1
ATOM 2176 C C . GLU A 1 267 ? -11.272 11.971 0.140 1.00 48.53 267 GLU A C 1
ATOM 2178 O O . GLU A 1 267 ? -10.888 10.960 0.725 1.00 48.53 267 GLU A O 1
ATOM 2183 N N . GLN A 1 268 ? -10.456 12.986 -0.188 1.00 52.88 268 GLN A N 1
ATOM 2184 C CA . GLN A 1 268 ? -9.041 13.165 0.195 1.00 52.88 268 GLN A CA 1
ATOM 2185 C C . GLN A 1 268 ? -8.163 11.899 0.117 1.00 52.88 268 GLN A C 1
ATOM 2187 O O . GLN A 1 268 ? -7.730 11.368 1.137 1.00 52.88 268 GLN A O 1
ATOM 2192 N N . CYS A 1 269 ? -7.854 11.416 -1.092 1.00 56.56 269 CYS A N 1
ATOM 2193 C CA . CYS A 1 269 ? -6.977 10.252 -1.269 1.00 56.56 269 CYS A CA 1
ATOM 2194 C C . CYS A 1 269 ? -5.882 10.456 -2.313 1.00 56.56 269 CYS A C 1
ATOM 2196 O O . CYS A 1 269 ? -6.140 10.926 -3.418 1.00 56.56 269 CYS A O 1
ATOM 2198 N N . SER A 1 270 ? -4.671 10.021 -1.958 1.00 57.84 270 SER A N 1
ATOM 2199 C CA . SER A 1 270 ? -3.579 9.764 -2.896 1.00 57.84 270 SER A CA 1
ATOM 2200 C C . SER A 1 270 ? -3.617 8.283 -3.268 1.00 57.84 270 SER A C 1
ATOM 2202 O O . SER A 1 270 ? -3.401 7.418 -2.416 1.00 57.84 270 SER A O 1
ATOM 2204 N N . PHE A 1 271 ? -3.952 7.976 -4.522 1.00 63.81 271 PHE A N 1
ATOM 2205 C CA . PHE A 1 271 ? -3.929 6.601 -5.012 1.00 63.81 271 PHE A CA 1
ATOM 2206 C C . PHE A 1 271 ? -2.493 6.190 -5.319 1.00 63.81 271 PHE A C 1
ATOM 2208 O O . PHE A 1 271 ? -1.799 6.832 -6.104 1.00 63.81 271 PHE A O 1
ATOM 2215 N N . LEU A 1 272 ? -2.068 5.079 -4.725 1.00 67.50 272 LEU A N 1
ATOM 2216 C CA . LEU A 1 272 ? -0.853 4.380 -5.117 1.00 67.50 272 LEU A CA 1
ATOM 2217 C C . LEU A 1 272 ? -1.253 3.130 -5.888 1.00 67.50 272 LEU A C 1
ATOM 2219 O O . LEU A 1 272 ? -2.117 2.371 -5.445 1.00 67.50 272 LEU A O 1
ATOM 2223 N N . ASP A 1 273 ? -0.604 2.889 -7.026 1.00 70.50 273 ASP A N 1
ATOM 2224 C CA . ASP A 1 273 ? -0.710 1.578 -7.649 1.00 70.50 273 ASP A CA 1
ATOM 2225 C C . ASP A 1 273 ? -0.063 0.509 -6.748 1.00 70.50 273 ASP A C 1
ATOM 2227 O O . ASP A 1 273 ? 0.767 0.804 -5.881 1.00 70.50 273 ASP A O 1
ATOM 2231 N N . ASN A 1 274 ? -0.439 -0.754 -6.953 1.00 73.56 274 ASN A N 1
ATOM 2232 C CA . ASN A 1 274 ? 0.008 -1.857 -6.100 1.00 73.56 274 ASN A CA 1
ATOM 2233 C C . ASN A 1 274 ? 1.542 -1.992 -6.013 1.00 73.56 274 ASN A C 1
ATOM 2235 O O . ASN A 1 274 ? 2.046 -2.490 -5.011 1.00 73.56 274 ASN A O 1
ATOM 2239 N N . PHE A 1 275 ? 2.298 -1.558 -7.022 1.00 73.44 275 PHE A N 1
ATOM 2240 C CA . PHE A 1 275 ? 3.762 -1.601 -7.007 1.00 73.44 275 PHE A CA 1
ATOM 2241 C C . PHE A 1 275 ? 4.346 -0.446 -6.211 1.00 73.44 275 PHE A C 1
ATOM 2243 O O . PHE A 1 275 ? 5.211 -0.685 -5.372 1.00 73.44 275 PHE A O 1
ATOM 2250 N N . ALA A 1 276 ? 3.842 0.773 -6.416 1.00 73.06 276 ALA A N 1
ATOM 2251 C CA . ALA A 1 276 ? 4.241 1.929 -5.617 1.00 73.06 276 ALA A CA 1
ATOM 2252 C C . ALA A 1 276 ? 3.965 1.686 -4.122 1.00 73.06 276 ALA A C 1
ATOM 2254 O O . ALA A 1 276 ? 4.824 1.926 -3.273 1.00 73.06 276 ALA A O 1
ATOM 2255 N N . LEU A 1 277 ? 2.801 1.108 -3.803 1.00 76.06 277 LEU A N 1
ATOM 2256 C CA . LEU A 1 277 ? 2.447 0.726 -2.438 1.00 76.06 277 LEU A CA 1
ATOM 2257 C C . LEU A 1 277 ? 3.368 -0.372 -1.884 1.00 76.06 277 LEU A C 1
ATOM 2259 O O . LEU A 1 277 ? 3.819 -0.282 -0.741 1.00 76.06 277 LEU A O 1
ATOM 2263 N N . LEU A 1 278 ? 3.671 -1.402 -2.681 1.00 77.06 278 LEU A N 1
ATOM 2264 C CA . LEU A 1 278 ? 4.565 -2.483 -2.268 1.00 77.06 278 LEU A CA 1
ATOM 2265 C C . LEU A 1 278 ? 5.993 -1.975 -2.016 1.00 77.06 278 LEU A C 1
ATOM 2267 O O . LEU A 1 278 ? 6.609 -2.361 -1.025 1.00 77.06 278 LEU A O 1
ATOM 2271 N N . GLU A 1 279 ? 6.515 -1.088 -2.863 1.00 77.19 279 GLU A N 1
ATOM 2272 C CA . GLU A 1 279 ? 7.840 -0.487 -2.683 1.00 77.19 279 GLU A CA 1
ATOM 2273 C C . GLU A 1 279 ? 7.891 0.420 -1.448 1.00 77.19 279 GLU A C 1
ATOM 2275 O O . GLU A 1 279 ? 8.849 0.349 -0.677 1.00 77.19 279 GLU A O 1
ATOM 2280 N N . MET A 1 280 ? 6.840 1.200 -1.186 1.00 76.75 280 MET A N 1
ATOM 2281 C CA . MET A 1 280 ? 6.727 1.981 0.048 1.00 76.75 280 MET A CA 1
ATOM 2282 C C . MET A 1 280 ? 6.792 1.071 1.286 1.00 76.75 280 MET A C 1
ATOM 2284 O O . MET A 1 280 ? 7.607 1.300 2.182 1.00 76.75 280 MET A O 1
ATOM 2288 N N . LYS A 1 281 ? 6.028 -0.032 1.293 1.00 81.44 281 LYS A N 1
ATOM 2289 C CA . LYS A 1 281 ? 6.068 -1.046 2.364 1.00 81.44 281 LYS A CA 1
ATOM 2290 C C . LYS A 1 281 ? 7.448 -1.694 2.505 1.00 81.44 281 LYS A C 1
ATOM 2292 O O . LYS A 1 281 ? 7.909 -1.955 3.616 1.00 81.44 281 LYS A O 1
ATOM 2297 N N . ARG A 1 282 ? 8.153 -1.917 1.393 1.00 81.25 282 ARG A N 1
ATOM 2298 C CA . ARG A 1 282 ? 9.535 -2.419 1.397 1.00 81.25 282 ARG A CA 1
ATOM 2299 C C . ARG A 1 282 ? 10.487 -1.456 2.104 1.00 81.25 282 ARG A C 1
ATOM 2301 O O . ARG A 1 282 ? 11.314 -1.888 2.907 1.00 81.25 282 ARG A O 1
ATOM 2308 N N . GLN A 1 283 ? 10.381 -0.163 1.806 1.00 80.00 283 GLN A N 1
ATOM 2309 C CA . GLN A 1 283 ? 11.217 0.877 2.407 1.00 80.00 283 GLN A CA 1
ATOM 2310 C C . GLN A 1 283 ? 10.929 1.052 3.900 1.00 80.00 283 GLN A C 1
ATOM 2312 O O . GLN A 1 283 ? 11.869 1.216 4.677 1.00 80.00 283 GLN A O 1
ATOM 2317 N N . GLU A 1 284 ? 9.663 0.970 4.316 1.00 80.94 284 GLU A N 1
ATOM 2318 C CA . GLU A 1 284 ? 9.273 0.919 5.732 1.00 80.94 284 GLU A CA 1
ATOM 2319 C C . GLU A 1 284 ? 9.950 -0.261 6.445 1.00 80.94 284 GLU A C 1
ATOM 2321 O O . GLU A 1 284 ? 10.623 -0.070 7.459 1.00 80.94 284 GLU A O 1
ATOM 2326 N N . ALA A 1 285 ? 9.867 -1.465 5.867 1.00 77.50 285 ALA A N 1
ATOM 2327 C CA . ALA A 1 285 ? 10.496 -2.663 6.423 1.00 77.50 285 ALA A CA 1
ATOM 2328 C C . ALA A 1 285 ? 12.030 -2.553 6.505 1.00 77.50 285 ALA A C 1
ATOM 2330 O O . ALA A 1 285 ? 12.637 -3.033 7.464 1.00 77.50 285 ALA A O 1
ATOM 2331 N N . LEU A 1 286 ? 12.668 -1.913 5.519 1.00 80.38 286 LEU A N 1
ATOM 2332 C CA . LEU A 1 286 ? 14.109 -1.658 5.530 1.00 80.38 286 LEU A CA 1
ATOM 2333 C C . LEU A 1 286 ? 14.497 -0.705 6.668 1.00 80.38 286 LEU A C 1
ATOM 2335 O O . LEU A 1 286 ? 15.425 -0.996 7.419 1.00 80.38 286 LEU A O 1
ATOM 2339 N N . LYS A 1 287 ? 13.768 0.409 6.819 1.00 79.81 287 LYS A N 1
ATOM 2340 C CA . LYS A 1 287 ? 13.997 1.388 7.892 1.00 79.81 287 LYS A CA 1
ATOM 2341 C C . LYS A 1 287 ? 13.823 0.756 9.271 1.00 79.81 287 LYS A C 1
ATOM 2343 O O . LYS A 1 287 ? 14.663 0.982 10.134 1.00 79.81 287 LYS A O 1
ATOM 2348 N N . ALA A 1 288 ? 12.798 -0.077 9.458 1.00 76.75 288 ALA A N 1
ATOM 2349 C CA . ALA A 1 288 ? 12.554 -0.779 10.718 1.00 76.75 288 ALA A CA 1
ATOM 2350 C C . ALA A 1 288 ? 13.727 -1.690 11.125 1.00 76.75 288 ALA A C 1
ATOM 2352 O O . ALA A 1 288 ? 14.097 -1.720 12.291 1.00 76.75 288 ALA A O 1
ATOM 2353 N N . LYS A 1 289 ? 14.368 -2.379 10.169 1.00 74.62 289 LYS A N 1
ATOM 2354 C CA . LYS A 1 289 ? 15.560 -3.207 10.441 1.00 74.62 289 LYS A CA 1
ATOM 2355 C C . LYS A 1 289 ? 16.839 -2.407 10.704 1.00 74.62 289 LYS A C 1
ATOM 2357 O O . LYS A 1 289 ? 17.798 -2.967 11.220 1.00 74.62 289 LYS A O 1
ATOM 2362 N N . MET A 1 290 ? 16.883 -1.141 10.290 1.00 72.00 290 MET A N 1
ATOM 2363 C CA . MET A 1 290 ? 18.027 -0.245 10.494 1.00 72.00 290 MET A CA 1
ATOM 2364 C C . MET A 1 290 ? 17.880 0.629 11.748 1.00 72.00 290 MET A C 1
ATOM 2366 O O . MET A 1 290 ? 18.824 1.339 12.095 1.00 72.00 290 MET A O 1
ATOM 2370 N N . ALA A 1 291 ? 16.720 0.608 12.410 1.00 60.38 291 ALA A N 1
ATOM 2371 C CA . ALA A 1 291 ? 16.520 1.313 13.667 1.00 60.38 291 ALA A CA 1
ATOM 2372 C C . ALA A 1 291 ? 17.395 0.665 14.759 1.00 60.38 291 ALA A C 1
ATOM 2374 O O . ALA A 1 291 ? 17.369 -0.560 14.894 1.00 60.38 291 ALA A O 1
ATOM 2375 N N . PRO A 1 292 ? 18.186 1.445 15.521 1.00 46.97 292 PRO A N 1
ATOM 2376 C CA . PRO A 1 292 ? 18.950 0.895 16.630 1.00 46.97 292 PRO A CA 1
ATOM 2377 C C . PRO A 1 292 ? 17.980 0.307 17.659 1.00 46.97 292 PRO A C 1
ATOM 2379 O O . PRO A 1 292 ? 17.016 0.970 18.044 1.00 46.97 292 PRO A O 1
ATOM 2382 N N . GLU A 1 293 ? 18.231 -0.930 18.095 1.00 44.72 293 GLU A N 1
ATOM 2383 C CA . GLU A 1 293 ? 17.579 -1.499 19.274 1.00 44.72 293 GLU A CA 1
ATOM 2384 C C . GLU A 1 293 ? 17.813 -0.525 20.434 1.00 44.72 293 GLU A C 1
ATOM 2386 O O . GLU A 1 293 ? 18.945 -0.339 20.881 1.00 44.72 293 GLU A O 1
ATOM 2391 N N . SER A 1 294 ? 16.766 0.177 20.872 1.00 39.25 294 SER A N 1
ATOM 2392 C CA . SER A 1 294 ? 16.858 1.044 22.041 1.00 39.25 294 SER A CA 1
ATOM 2393 C C . SER A 1 294 ? 17.239 0.184 23.242 1.00 39.25 294 SER A C 1
ATOM 2395 O O . SER A 1 294 ? 16.507 -0.740 23.596 1.00 39.25 294 SER A O 1
ATOM 2397 N N . GLU A 1 295 ? 18.396 0.504 23.814 1.00 40.34 295 GLU A N 1
ATOM 2398 C CA . GLU A 1 295 ? 19.022 -0.057 25.008 1.00 40.34 295 GLU A CA 1
ATOM 2399 C C . GLU A 1 295 ? 18.018 -0.609 26.036 1.00 40.34 295 GLU A C 1
ATOM 2401 O O . GLU A 1 295 ? 17.364 0.133 26.767 1.00 40.34 295 GLU A O 1
ATOM 2406 N N . SER A 1 296 ? 17.950 -1.937 26.146 1.00 37.53 296 SER A N 1
ATOM 2407 C CA . SER A 1 296 ? 17.444 -2.622 27.337 1.00 37.53 296 SER A CA 1
ATOM 2408 C C . SER A 1 296 ? 18.528 -3.547 27.896 1.00 37.53 296 SER A C 1
ATOM 2410 O O . SER A 1 296 ? 18.475 -4.760 27.720 1.00 37.53 296 SER A O 1
ATOM 2412 N N . GLN A 1 297 ? 19.538 -2.952 28.523 1.00 34.47 297 GLN A N 1
ATOM 2413 C CA . GLN A 1 297 ? 20.530 -3.544 29.438 1.00 34.47 297 GLN A CA 1
ATOM 2414 C C . GLN A 1 297 ? 21.228 -2.316 30.044 1.00 34.47 297 GLN A C 1
ATOM 2416 O O . GLN A 1 297 ? 21.817 -1.553 29.292 1.00 34.47 297 GLN A O 1
ATOM 2421 N N . TYR A 1 298 ? 20.948 -1.871 31.270 1.00 35.34 298 TYR A N 1
ATOM 2422 C CA . TYR A 1 298 ? 21.387 -2.309 32.608 1.00 35.34 298 TYR A CA 1
ATOM 2423 C C . TYR A 1 298 ? 20.509 -1.481 33.599 1.00 35.34 298 TYR A C 1
ATOM 2425 O O . TYR A 1 298 ? 20.151 -0.356 33.272 1.00 35.34 298 TYR A O 1
ATOM 2433 N N . GLU A 1 299 ? 20.021 -1.913 34.763 1.00 36.75 299 GLU A N 1
ATOM 2434 C CA . GLU A 1 299 ? 20.661 -2.683 35.827 1.00 36.75 299 GLU A CA 1
ATOM 2435 C C . GLU A 1 299 ? 19.652 -3.569 36.577 1.00 36.75 299 GLU A C 1
ATOM 2437 O O . GLU A 1 299 ? 18.546 -3.177 36.951 1.00 36.75 299 GLU A O 1
ATOM 2442 N N . GLN A 1 300 ? 20.110 -4.793 36.795 1.00 42.38 300 GLN A N 1
ATOM 2443 C CA . GLN A 1 300 ? 19.617 -5.803 37.710 1.00 42.38 300 GLN A CA 1
ATOM 2444 C C . GLN A 1 300 ? 20.514 -5.725 38.963 1.00 42.38 300 GLN A C 1
ATOM 2446 O O . GLN A 1 300 ? 21.726 -5.680 38.799 1.00 42.38 300 GLN A O 1
ATOM 2451 N N . TYR A 1 301 ? 19.920 -5.792 40.159 1.00 38.91 301 TYR A N 1
ATOM 2452 C CA . TYR A 1 301 ? 20.553 -6.124 41.452 1.00 38.91 301 TYR A CA 1
ATOM 2453 C C . TYR A 1 301 ? 21.726 -5.248 41.950 1.00 38.91 301 TYR A C 1
ATOM 2455 O O . TYR A 1 301 ? 22.872 -5.489 41.594 1.00 38.91 301 TYR A O 1
ATOM 2463 N N . GLU A 1 302 ? 21.444 -4.340 42.892 1.00 38.41 302 GLU A N 1
ATOM 2464 C CA . GLU A 1 302 ? 21.841 -4.420 44.320 1.00 38.41 302 GLU A CA 1
ATOM 2465 C C . GLU A 1 302 ? 21.144 -3.328 45.149 1.00 38.41 302 GLU A C 1
ATOM 2467 O O . GLU A 1 302 ? 21.082 -2.165 44.691 1.00 38.41 302 GLU A O 1
#

InterPro domains:
  IPR002048 EF-hand domain [PF13499] (21-76)
  IPR002048 EF-hand domain [PF13499] (171-228)
  IPR002048 EF-hand domain [PS50222] (19-54)
  IPR002048 EF-hand domain [PS50222] (55-81)
  IPR002048 EF-hand domain [PS50222] (164-199)
  IPR002048 EF-hand domain [PS50222] (205-233)
  IPR002048 EF-hand domain [SM00054] (23-51)
  IPR002048 EF-hand domain [SM00054] (52-78)
  IPR002048 EF-hand domain [SM00054] (168-196)
  IPR002048 EF-hand domain [SM00054] (205-230)
  IPR002048 EF-hand domain [cd00051] (23-72)
  IPR002048 EF-hand domain [cd00051] (171-227)
  IPR011992 EF-hand domain pair [SSF47473] (17-228)
  IPR018247 EF-Hand 1, calcium-binding site [PS00018] (32-44)
  IPR018247 EF-Hand 1, calcium-binding site [PS00018] (59-71)
  IPR018247 EF-Hand 1, calcium-binding site [PS00018] (177-189)
  IPR018247 EF-Hand 1, calcium-binding site [PS00018] (211-223)

pLDDT: mean 78.31, std 14.76, range [34.47, 96.56]

Secondary structure (DSSP, 8-state):
-HHHHHHHHHHHHHTS-HHHHHHHHHHHHHH-SS-SSSEEHHHHHHHH---HHHHHHH-SS-SSEE-HHHHHHHHHHHHH---B-TTT--B-SS-EEEHHHHTSSS--EE-HHHHHTT----S---EEEHHHHHHHHHHT-HHHHHHHHHHHHHHHHHHHS-HHHHHHHHHHHHHH-SS-SSSEEHHHHHHHHHHTT-GGG--HHHHHHH-SS-SSEE-HHHHHHHHHHHH---HHHHHHHHHHHHH--------HHHHHTT----SS-----HHHHHHHHHHHHHHHHHS-----------